Protein AF-A0A2S7QAT4-F1 (afdb_monomer_lite)

pLDDT: mean 74.79, std 15.69, range [38.41, 96.88]

Secondary structure (DSSP, 8-state):
--TTSSPP---HHHHHTS-HHHHHHHHHHHHHHHHHHHHHHHHHHHHHS-HHHHHHHHHHHHHHHHHHHHHHHHHS--GGGSTT--TTSHHHHHTS-SSS-HHHHHH-HHHHHHHHHHHHHHHHHHHHHHHHHHHHHHHHHHHHHHHHHHTHHHHS-THHHHTT-HHHHHHHHHHHHHHHHHHHHHHHH------------SSHHHHHHHTT---

Structure (mmCIF, N/CA/C/O backbone):
data_AF-A0A2S7QAT4-F1
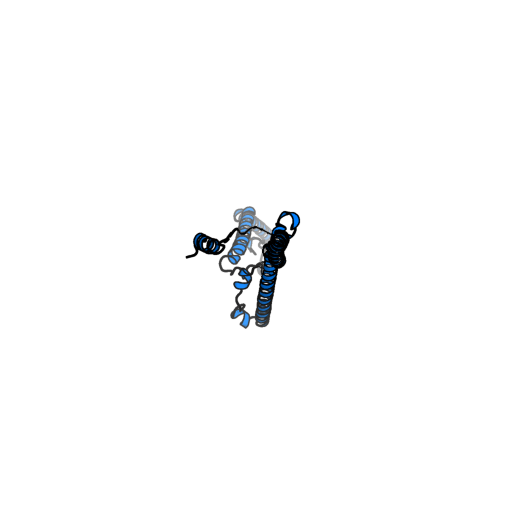#
_entry.id   AF-A0A2S7QAT4-F1
#
loop_
_atom_site.group_PDB
_atom_site.id
_atom_site.type_symbol
_atom_site.label_atom_id
_atom_site.label_alt_id
_atom_site.label_comp_id
_atom_site.label_asym_id
_atom_site.label_entity_id
_atom_site.label_seq_id
_atom_site.pdbx_PDB_ins_code
_atom_site.Cartn_x
_atom_site.Cartn_y
_atom_site.Cartn_z
_atom_site.occupancy
_atom_site.B_iso_or_equiv
_atom_site.auth_seq_id
_atom_site.auth_comp_id
_atom_site.auth_asym_id
_atom_site.auth_atom_id
_atom_site.pdbx_PDB_model_num
ATOM 1 N N . MET A 1 1 ? -22.396 -2.765 30.510 1.00 43.09 1 MET A N 1
ATOM 2 C CA . MET A 1 1 ? -23.288 -3.783 31.104 1.00 43.09 1 MET A CA 1
ATOM 3 C C . MET A 1 1 ? -24.425 -3.030 31.752 1.00 43.09 1 MET A C 1
ATOM 5 O O . MET A 1 1 ? -24.165 -2.316 32.711 1.00 43.09 1 MET A O 1
ATOM 9 N N . ASP A 1 2 ? -25.632 -3.111 31.194 1.00 53.19 2 ASP A N 1
ATOM 10 C CA . ASP A 1 2 ? -26.770 -2.371 31.739 1.00 53.19 2 ASP A CA 1
ATOM 11 C C . ASP A 1 2 ? -27.305 -3.068 32.996 1.00 53.19 2 ASP A C 1
ATOM 13 O O . ASP A 1 2 ? -27.813 -4.193 32.894 1.00 53.19 2 ASP A O 1
ATOM 17 N N . PRO A 1 3 ? -27.255 -2.411 34.170 1.00 54.47 3 PRO A N 1
ATOM 18 C CA . PRO A 1 3 ? -27.736 -2.980 35.430 1.00 54.47 3 PRO A CA 1
ATOM 19 C C . PRO A 1 3 ? -29.256 -3.213 35.431 1.00 54.47 3 PRO A C 1
ATOM 21 O O . PRO A 1 3 ? -29.769 -3.958 36.254 1.00 54.47 3 PRO A O 1
ATOM 24 N N . LEU A 1 4 ? -29.979 -2.620 34.475 1.00 59.59 4 LEU A N 1
ATOM 25 C CA . LEU A 1 4 ? -31.431 -2.746 34.314 1.00 59.59 4 LEU A CA 1
ATOM 26 C C . LEU A 1 4 ? -31.862 -4.009 33.550 1.00 59.59 4 LEU A C 1
ATOM 28 O O . LEU A 1 4 ? -33.055 -4.290 33.459 1.00 59.59 4 LEU A O 1
ATOM 32 N N . SER A 1 5 ? -30.913 -4.745 32.963 1.00 66.50 5 SER A N 1
ATOM 33 C CA . SER A 1 5 ? -31.195 -5.999 32.249 1.00 66.50 5 SER A CA 1
ATOM 34 C C . SER A 1 5 ? -31.191 -7.222 33.170 1.00 66.50 5 SER A C 1
ATOM 36 O O . SER A 1 5 ? -31.793 -8.249 32.844 1.00 66.50 5 SER A O 1
ATOM 38 N N . GLN A 1 6 ? -30.536 -7.115 34.329 1.00 77.00 6 GLN A N 1
ATOM 39 C CA . GLN A 1 6 ? -30.477 -8.182 35.318 1.00 77.00 6 GLN A CA 1
ATOM 40 C C . GLN A 1 6 ? -31.681 -8.119 36.265 1.00 77.00 6 GLN A C 1
ATOM 42 O O . GLN A 1 6 ? -32.100 -7.030 36.661 1.00 77.00 6 GLN A O 1
ATOM 47 N N . PRO A 1 7 ? -32.258 -9.277 36.633 1.00 77.19 7 PRO A N 1
ATOM 48 C CA . PRO A 1 7 ? -33.322 -9.318 37.623 1.00 77.19 7 PRO A CA 1
ATOM 49 C C . PRO A 1 7 ? -32.784 -8.824 38.965 1.00 77.19 7 PRO A C 1
ATOM 51 O O . PRO A 1 7 ? -31.721 -9.254 39.413 1.00 77.19 7 PRO A O 1
ATOM 54 N N . ILE A 1 8 ? -33.539 -7.941 39.612 1.00 82.00 8 ILE A N 1
ATOM 55 C CA . ILE A 1 8 ? -33.184 -7.417 40.926 1.00 82.00 8 ILE A CA 1
ATOM 56 C C . ILE A 1 8 ? -33.295 -8.565 41.927 1.00 82.00 8 ILE A C 1
ATOM 58 O O . ILE A 1 8 ? -34.342 -9.212 42.030 1.00 82.00 8 ILE A O 1
ATOM 62 N N . GLN A 1 9 ? -32.196 -8.810 42.634 1.00 79.62 9 GLN A N 1
ATOM 63 C CA . GLN A 1 9 ? -32.096 -9.759 43.735 1.00 79.62 9 GLN A CA 1
ATOM 64 C C . GLN A 1 9 ? -31.982 -8.966 45.047 1.00 79.62 9 GLN A C 1
ATOM 66 O O . GLN A 1 9 ? -31.346 -7.906 45.060 1.00 79.62 9 GLN A O 1
ATOM 71 N N . PRO A 1 10 ? -32.591 -9.439 46.144 1.00 79.50 10 PRO A N 1
ATOM 72 C CA . PRO A 1 10 ? -32.409 -8.827 47.454 1.00 79.50 10 PRO A CA 1
ATOM 73 C C . PRO A 1 10 ? -30.943 -8.952 47.887 1.00 79.50 10 PRO A C 1
ATOM 75 O O . PRO A 1 10 ? -30.291 -9.959 47.609 1.00 79.50 10 PRO A O 1
ATOM 78 N N . SER A 1 11 ? -30.405 -7.924 48.547 1.00 82.75 11 SER A N 1
ATOM 79 C CA . SER A 1 11 ? -29.016 -7.953 49.008 1.00 82.75 11 SER A CA 1
ATOM 80 C C . SER A 1 11 ? -28.827 -8.995 50.113 1.00 82.75 11 SER A C 1
ATOM 82 O O . SER A 1 11 ? -29.699 -9.201 50.961 1.00 82.75 11 SER A O 1
ATOM 84 N N . HIS A 1 12 ? -27.662 -9.640 50.114 1.00 77.62 12 HIS A N 1
ATOM 85 C CA . HIS A 1 12 ? -27.308 -10.668 51.093 1.00 77.62 12 HIS A CA 1
ATOM 86 C C . HIS A 1 12 ? -27.328 -10.126 52.537 1.00 77.62 12 HIS A C 1
ATOM 88 O O . HIS A 1 12 ? -27.814 -10.790 53.449 1.00 77.62 12 HIS A O 1
ATOM 94 N N . ASP A 1 13 ? -26.896 -8.877 52.733 1.00 80.50 13 ASP A N 1
ATOM 95 C CA . ASP A 1 13 ? -26.895 -8.207 54.042 1.00 80.50 13 ASP A CA 1
ATOM 96 C C . ASP A 1 13 ? -28.313 -7.956 54.575 1.00 80.50 13 ASP A C 1
ATOM 98 O O . ASP A 1 13 ? -28.564 -8.032 55.776 1.00 80.50 13 ASP A O 1
ATOM 102 N N . TRP A 1 14 ? -29.266 -7.695 53.675 1.00 80.62 14 TRP A N 1
ATOM 103 C CA . TRP A 1 14 ? -30.670 -7.532 54.038 1.00 80.62 14 TRP A CA 1
ATOM 104 C C . TRP A 1 14 ? -31.308 -8.872 54.408 1.00 80.62 14 TRP A C 1
ATOM 106 O O . TRP A 1 14 ? -31.996 -8.948 55.424 1.00 80.62 14 TRP A O 1
ATOM 116 N N . GLN A 1 15 ? -31.022 -9.937 53.651 1.00 76.44 15 GLN A N 1
ATOM 117 C CA . GLN A 1 15 ? -31.487 -11.293 53.966 1.00 76.44 15 GLN A CA 1
ATOM 118 C C . GLN A 1 15 ? -30.981 -11.778 55.332 1.00 76.44 15 GLN A C 1
ATOM 120 O O . GLN A 1 15 ? -31.739 -12.397 56.073 1.00 76.44 15 GLN A O 1
ATOM 125 N N . ALA A 1 16 ? -29.737 -11.451 55.694 1.00 77.38 16 ALA A N 1
ATOM 126 C CA . ALA A 1 16 ? -29.140 -11.819 56.978 1.00 77.38 16 ALA A CA 1
ATOM 127 C C . ALA A 1 16 ? -29.746 -11.074 58.187 1.00 77.38 16 ALA A C 1
ATOM 129 O O . ALA A 1 16 ? -29.605 -11.527 59.320 1.00 77.38 16 ALA A O 1
ATOM 130 N N . SER A 1 17 ? -30.425 -9.943 57.966 1.00 77.06 17 SER A N 1
ATOM 131 C CA . SER A 1 17 ? -31.049 -9.142 59.030 1.00 77.06 17 SER A CA 1
ATOM 132 C C . SER A 1 17 ? -32.456 -9.611 59.441 1.00 77.06 17 SER A C 1
ATOM 134 O O . SER A 1 17 ? -33.035 -9.066 60.382 1.00 77.06 17 SER A O 1
ATOM 136 N N . ILE A 1 18 ? -33.021 -10.608 58.749 1.00 71.31 18 ILE A N 1
ATOM 137 C CA . ILE A 1 18 ? -34.390 -11.102 58.958 1.00 71.31 18 ILE A CA 1
ATOM 138 C C . ILE A 1 18 ? -34.364 -12.305 59.916 1.00 71.31 18 ILE A C 1
ATOM 140 O O . ILE A 1 18 ? -33.669 -13.285 59.665 1.00 71.31 18 ILE A O 1
ATOM 144 N N . SER A 1 19 ? -35.142 -12.247 61.004 1.00 66.88 19 SER A N 1
ATOM 145 C CA . SER A 1 19 ? -35.262 -13.342 61.985 1.00 66.88 19 SER A CA 1
ATOM 146 C C . SER A 1 19 ? -35.942 -14.584 61.378 1.00 66.88 19 SER A C 1
ATOM 148 O O . SER A 1 19 ? -36.933 -14.455 60.655 1.00 66.88 19 SER A O 1
ATOM 150 N N . GLU A 1 20 ? -35.442 -15.788 61.685 1.00 65.38 20 GLU A N 1
ATOM 151 C CA . GLU A 1 20 ? -35.856 -17.062 61.060 1.00 65.38 20 GLU A CA 1
ATOM 152 C C . GLU A 1 20 ? -37.351 -17.403 61.236 1.00 65.38 20 GLU A C 1
ATOM 154 O O . GLU A 1 20 ? -37.948 -18.028 60.358 1.00 65.38 20 GLU A O 1
ATOM 159 N N . GLU A 1 21 ? -37.990 -16.945 62.316 1.00 61.09 21 GLU A N 1
ATOM 160 C CA . GLU A 1 21 ? -39.392 -17.261 62.643 1.00 61.09 21 GLU A CA 1
ATOM 161 C C . GLU A 1 21 ? -40.416 -16.483 61.790 1.00 61.09 21 GLU A C 1
ATOM 163 O O . GLU A 1 21 ? -41.482 -17.005 61.464 1.00 61.09 21 GLU A O 1
ATOM 168 N N . GLU A 1 22 ? -40.091 -15.260 61.354 1.00 63.06 22 GLU A N 1
ATOM 169 C CA . GLU A 1 22 ? -40.944 -14.452 60.459 1.00 63.06 22 GLU A CA 1
ATOM 170 C C . GLU A 1 22 ? -40.678 -14.734 58.969 1.00 63.06 22 GLU A C 1
ATOM 172 O O . GLU A 1 22 ? -41.353 -14.191 58.085 1.00 63.06 22 GLU A O 1
ATOM 177 N N . ASN A 1 23 ? -39.676 -15.567 58.683 1.00 65.12 23 ASN A N 1
ATOM 178 C CA . ASN A 1 23 ? -39.037 -15.643 57.378 1.00 65.12 23 ASN A CA 1
ATOM 179 C C . ASN A 1 23 ? -39.937 -16.330 56.341 1.00 65.12 23 ASN A C 1
ATOM 181 O O . ASN A 1 23 ? -40.142 -15.805 55.258 1.00 65.12 23 ASN A O 1
ATOM 185 N N . THR A 1 24 ? -40.596 -17.440 56.677 1.00 66.75 24 THR A N 1
ATOM 186 C CA . THR A 1 24 ? -41.312 -18.264 55.677 1.00 66.75 24 THR A CA 1
ATOM 187 C C . THR A 1 24 ? -42.524 -17.575 55.026 1.00 66.75 24 THR A C 1
ATOM 189 O O . THR A 1 24 ? -42.717 -17.668 53.811 1.00 66.75 24 THR A O 1
ATOM 192 N N . LEU A 1 25 ? -43.333 -16.845 55.803 1.00 63.06 25 LEU A N 1
ATOM 193 C CA . LEU A 1 25 ? -44.502 -16.106 55.302 1.00 63.06 25 LEU A CA 1
ATOM 194 C C . LEU A 1 25 ? -44.105 -14.798 54.601 1.00 63.06 25 LEU A C 1
ATOM 196 O O . LEU A 1 25 ? -44.713 -14.440 53.590 1.00 63.06 25 LEU A O 1
ATOM 200 N N . ARG A 1 26 ? -43.068 -14.100 55.091 1.00 74.94 26 ARG A N 1
ATOM 201 C CA . ARG A 1 26 ? -42.557 -12.880 54.444 1.00 74.94 26 ARG A CA 1
ATOM 202 C C . ARG A 1 26 ? -41.807 -13.180 53.158 1.00 74.94 26 ARG A C 1
ATOM 204 O O . ARG A 1 26 ? -41.992 -12.452 52.191 1.00 74.94 26 ARG A O 1
ATOM 211 N N . GLN A 1 27 ? -41.012 -14.241 53.113 1.00 79.38 27 GLN A N 1
ATOM 212 C CA . GLN A 1 27 ? -40.174 -14.584 51.965 1.00 79.38 27 GLN A CA 1
ATOM 213 C C . GLN A 1 27 ? -41.025 -14.875 50.727 1.00 79.38 27 GLN A C 1
ATOM 215 O O . GLN A 1 27 ? -40.746 -14.332 49.667 1.00 79.38 27 GLN A O 1
ATOM 220 N N . ARG A 1 28 ? -42.174 -15.549 50.880 1.00 81.62 28 ARG A N 1
ATOM 221 C CA . ARG A 1 28 ? -43.140 -15.713 49.779 1.00 81.62 28 ARG A CA 1
ATOM 222 C C . ARG A 1 28 ? -43.713 -14.382 49.271 1.00 81.62 28 ARG A C 1
ATOM 224 O O . ARG A 1 28 ? -43.866 -14.209 48.065 1.00 81.62 28 ARG A O 1
ATOM 231 N N . ALA A 1 29 ? -44.033 -13.445 50.165 1.00 85.25 29 ALA A N 1
ATOM 232 C CA . ALA A 1 29 ? -44.530 -12.121 49.780 1.00 85.25 29 ALA A CA 1
ATOM 233 C C . ALA A 1 29 ? -43.435 -11.264 49.117 1.00 85.25 29 ALA A C 1
ATOM 235 O O . ALA A 1 29 ? -43.712 -10.534 48.167 1.00 85.25 29 ALA A O 1
ATOM 236 N N . ILE A 1 30 ? -42.192 -11.387 49.590 1.00 85.31 30 ILE A N 1
ATOM 237 C CA . ILE A 1 30 ? -41.001 -10.755 49.014 1.00 85.31 30 ILE A CA 1
ATOM 238 C C . ILE A 1 30 ? -40.744 -11.310 47.613 1.00 85.31 30 ILE A C 1
ATOM 240 O O . ILE A 1 30 ? -40.583 -10.530 46.680 1.00 85.31 30 ILE A O 1
ATOM 244 N N . ASP A 1 31 ? -40.784 -12.629 47.437 1.00 85.44 31 ASP A N 1
ATOM 245 C CA . ASP A 1 31 ? -40.597 -13.285 46.143 1.00 85.44 31 ASP A CA 1
ATOM 246 C C . ASP A 1 31 ? -41.693 -12.887 45.150 1.00 85.44 31 ASP A C 1
ATOM 248 O O . ASP A 1 31 ? -41.407 -12.595 43.989 1.00 85.44 31 ASP A O 1
ATOM 252 N N . GLU A 1 32 ? -42.950 -12.798 45.596 1.00 89.38 32 GLU A N 1
ATOM 253 C CA . GLU A 1 32 ? -44.056 -12.343 44.751 1.00 89.38 32 GLU A CA 1
ATOM 254 C C . GLU A 1 32 ? -43.920 -10.857 44.373 1.00 89.38 32 GLU A C 1
ATOM 256 O O . GLU A 1 32 ? -44.158 -10.483 43.219 1.00 89.38 32 GLU A O 1
ATOM 261 N N . ALA A 1 33 ? -43.502 -10.002 45.311 1.00 90.31 33 ALA A N 1
ATOM 262 C CA . ALA A 1 33 ? -43.245 -8.587 45.053 1.00 90.31 33 ALA A CA 1
ATOM 263 C C . ALA A 1 33 ? -42.060 -8.389 44.094 1.00 90.31 33 ALA A C 1
ATOM 265 O O . ALA A 1 33 ? -42.165 -7.616 43.140 1.00 90.31 33 ALA A O 1
ATOM 266 N N . LEU A 1 34 ? -40.966 -9.130 44.290 1.00 88.50 34 LEU A N 1
ATOM 267 C CA . LEU A 1 34 ? -39.798 -9.138 43.408 1.00 88.50 34 LEU A CA 1
ATOM 268 C C . LEU A 1 34 ? -40.144 -9.678 42.025 1.00 88.50 34 LEU A C 1
ATOM 270 O O . LEU A 1 34 ? -39.670 -9.145 41.023 1.00 88.50 34 LEU A O 1
ATOM 274 N N . PHE A 1 35 ? -40.986 -10.707 41.943 1.00 89.81 35 PHE A N 1
ATOM 275 C CA . PHE A 1 35 ? -41.467 -11.226 40.672 1.00 89.81 35 PHE A CA 1
ATOM 276 C C . PHE A 1 35 ? -42.270 -10.159 39.922 1.00 89.81 35 PHE A C 1
ATOM 278 O O . PHE A 1 35 ? -41.943 -9.848 38.775 1.00 89.81 35 PHE A O 1
ATOM 285 N N . LYS A 1 36 ? -43.256 -9.528 40.576 1.00 92.50 36 LYS A N 1
ATOM 286 C CA . LYS A 1 36 ? -44.054 -8.443 39.979 1.00 92.50 36 LYS A CA 1
ATOM 287 C C . LYS A 1 36 ? -43.169 -7.278 39.533 1.00 92.50 36 LYS A C 1
ATOM 289 O O . LYS A 1 36 ? -43.270 -6.863 38.380 1.00 92.50 36 LYS A O 1
ATOM 294 N N . LEU A 1 37 ? -42.248 -6.821 40.381 1.00 90.94 37 LEU A N 1
ATOM 295 C CA . LEU A 1 37 ? -41.305 -5.748 40.055 1.00 90.94 37 LEU A CA 1
ATOM 296 C C . LEU A 1 37 ? -40.412 -6.105 38.858 1.00 90.94 37 LEU A C 1
ATOM 298 O O . LEU A 1 37 ? -40.259 -5.314 37.933 1.00 90.94 37 LEU A O 1
ATOM 302 N N . ASN A 1 38 ? -39.851 -7.312 38.828 1.00 90.31 38 ASN A N 1
ATOM 303 C CA . ASN A 1 38 ? -39.022 -7.750 37.709 1.00 90.31 38 ASN A CA 1
ATOM 304 C C . ASN A 1 38 ? -39.840 -7.889 36.413 1.00 90.31 38 ASN A C 1
ATOM 306 O O . ASN A 1 38 ? -39.320 -7.616 35.331 1.00 90.31 38 ASN A O 1
ATOM 310 N N . THR A 1 39 ? -41.117 -8.282 36.481 1.00 90.75 39 THR A N 1
ATOM 311 C CA . THR A 1 39 ? -41.983 -8.324 35.290 1.00 90.75 39 THR A CA 1
ATOM 312 C C . THR A 1 39 ? -42.316 -6.934 34.754 1.00 90.75 39 THR A C 1
ATOM 314 O O . THR A 1 39 ? -42.221 -6.730 33.543 1.00 90.75 39 THR A O 1
ATOM 317 N N . THR A 1 40 ? -42.633 -5.964 35.616 1.00 91.44 40 THR A N 1
ATOM 318 C CA . THR A 1 40 ? -42.894 -4.580 35.191 1.00 91.44 40 THR A CA 1
ATOM 319 C C . THR A 1 40 ? -41.628 -3.919 34.655 1.00 91.44 40 THR A C 1
ATOM 321 O O . THR A 1 40 ? -41.680 -3.259 33.620 1.00 91.44 40 THR A O 1
ATOM 324 N N . LEU A 1 41 ? -40.471 -4.177 35.272 1.00 89.19 41 LEU A N 1
ATOM 325 C CA . LEU A 1 41 ? -39.171 -3.718 34.783 1.00 89.19 41 LEU A CA 1
ATOM 326 C C . LEU A 1 41 ? -38.871 -4.270 33.382 1.00 89.19 41 LEU A C 1
ATOM 328 O O . LEU A 1 41 ? -38.494 -3.514 32.489 1.00 89.19 41 LEU A O 1
ATOM 332 N N . LYS A 1 42 ? -39.095 -5.572 33.154 1.00 87.31 42 LYS A N 1
ATOM 333 C CA . LYS A 1 42 ? -38.930 -6.198 31.830 1.00 87.31 42 LYS A CA 1
ATOM 334 C C . LYS A 1 42 ? -39.877 -5.602 30.789 1.00 87.31 42 LYS A C 1
ATOM 336 O O . LYS A 1 42 ? -39.466 -5.384 29.651 1.00 87.31 42 LYS A O 1
ATOM 341 N N . GLN A 1 43 ? -41.129 -5.332 31.160 1.00 88.56 43 GLN A N 1
ATOM 342 C CA . GLN A 1 43 ? -42.097 -4.681 30.274 1.00 88.56 43 GLN A CA 1
ATOM 343 C C . GLN A 1 43 ? -41.658 -3.259 29.917 1.00 88.56 43 GLN A C 1
ATOM 345 O O . GLN A 1 43 ? -41.639 -2.915 28.738 1.00 88.56 43 GLN A O 1
ATOM 350 N N . HIS A 1 44 ? -41.240 -2.465 30.906 1.00 89.38 44 HIS A N 1
ATOM 351 C CA . HIS A 1 44 ? -40.737 -1.113 30.681 1.00 89.38 44 HIS A CA 1
ATOM 352 C C . HIS A 1 44 ? -39.477 -1.123 29.808 1.00 89.38 44 HIS A C 1
ATOM 354 O O . HIS A 1 44 ? -39.407 -0.385 28.834 1.00 89.38 44 HIS A O 1
ATOM 360 N N . ASN A 1 45 ? -38.518 -2.014 30.077 1.00 86.25 45 ASN A N 1
ATOM 361 C CA . ASN A 1 45 ? -37.305 -2.146 29.270 1.00 86.25 45 ASN A CA 1
ATOM 362 C C . ASN A 1 45 ? -37.631 -2.484 27.805 1.00 86.25 45 ASN A C 1
ATOM 364 O O . ASN A 1 45 ? -37.104 -1.842 26.902 1.00 86.25 45 ASN A O 1
ATOM 368 N N . LYS A 1 46 ? -38.575 -3.403 27.565 1.00 84.88 46 LYS A N 1
ATOM 369 C CA . LYS A 1 46 ? -39.030 -3.755 26.211 1.00 84.88 46 LYS A CA 1
ATOM 370 C C . LYS A 1 46 ? -39.735 -2.596 25.491 1.00 84.88 46 LYS A C 1
ATOM 372 O O . LYS A 1 46 ? -39.665 -2.528 24.266 1.00 84.88 46 LYS A O 1
ATOM 377 N N . LEU A 1 47 ? -40.425 -1.721 26.227 1.00 87.94 47 LEU A N 1
ATOM 378 C CA . LEU A 1 47 ? -41.104 -0.541 25.681 1.00 87.94 47 LEU A CA 1
ATOM 379 C C . LEU A 1 47 ? -40.133 0.614 25.403 1.00 87.94 47 LEU A C 1
ATOM 381 O O . LEU A 1 47 ? -40.215 1.225 24.343 1.00 87.94 47 LEU A O 1
ATOM 385 N N . SER A 1 48 ? -39.214 0.905 26.326 1.00 87.69 48 SER A N 1
ATOM 386 C CA . SER A 1 48 ? -38.221 1.977 26.175 1.00 87.69 48 SER A CA 1
ATOM 387 C C . SER A 1 48 ? -37.122 1.621 25.176 1.00 87.69 48 SER A C 1
ATOM 389 O O . SER A 1 48 ? -36.680 2.480 24.419 1.00 87.69 48 SER A O 1
ATOM 391 N N . TYR A 1 49 ? -36.700 0.355 25.150 1.00 85.44 49 TYR A N 1
ATOM 392 C CA . TYR A 1 49 ? -35.641 -0.150 24.281 1.00 85.44 49 TYR A CA 1
ATOM 393 C C . TYR A 1 49 ? -36.128 -1.381 23.513 1.00 85.44 49 TYR A C 1
ATOM 395 O O . TYR A 1 49 ? -35.773 -2.518 23.839 1.00 85.44 49 TYR A O 1
ATOM 403 N N . PRO A 1 50 ? -36.957 -1.189 22.474 1.00 88.75 50 PRO A N 1
ATOM 404 C CA . PRO A 1 50 ? -37.373 -2.299 21.642 1.00 88.75 50 PRO A CA 1
ATOM 405 C C . PRO A 1 50 ? -36.148 -2.941 20.964 1.00 88.75 50 PRO A C 1
ATOM 407 O O . PRO A 1 50 ? -35.235 -2.235 20.527 1.00 88.75 50 PRO A O 1
ATOM 410 N N . PRO A 1 51 ? -36.128 -4.276 20.801 1.00 83.31 51 PRO A N 1
ATOM 411 C CA . PRO A 1 51 ? -34.971 -4.993 20.255 1.00 83.31 51 PRO A CA 1
ATOM 412 C C . PRO A 1 51 ? -34.622 -4.556 18.823 1.00 83.31 51 PRO A C 1
ATOM 414 O O . PRO A 1 51 ? -33.463 -4.593 18.420 1.00 83.31 51 PRO A O 1
ATOM 417 N N . GLN A 1 52 ? -35.611 -4.079 18.060 1.00 88.69 52 GLN A N 1
ATOM 418 C CA . GLN A 1 52 ? -35.387 -3.495 16.735 1.00 88.69 52 GLN A CA 1
ATOM 419 C C . GLN A 1 52 ? -34.608 -2.172 16.799 1.00 88.69 52 GLN A C 1
ATOM 421 O O . GLN A 1 52 ? -33.745 -1.945 15.959 1.00 88.69 52 GLN A O 1
ATOM 426 N N . ALA A 1 53 ? -34.860 -1.325 17.805 1.00 90.25 53 ALA A N 1
ATOM 427 C CA . ALA A 1 53 ? -34.121 -0.077 1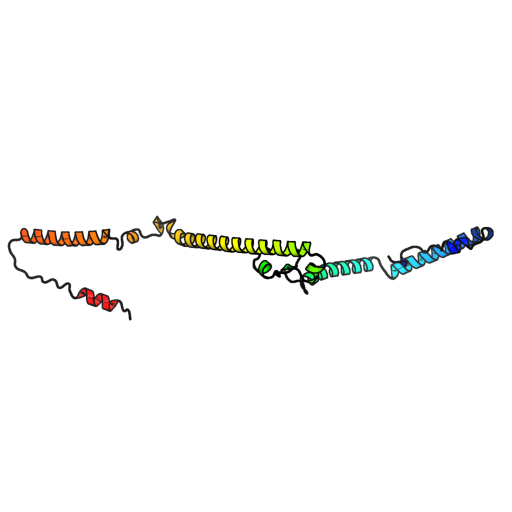7.989 1.00 90.25 53 ALA A CA 1
ATOM 428 C C . ALA A 1 53 ? -32.677 -0.345 18.426 1.00 90.25 53 ALA A C 1
ATOM 430 O O . ALA A 1 53 ? -31.761 0.274 17.895 1.00 90.25 53 ALA A O 1
ATOM 431 N N . GLN A 1 54 ? -32.461 -1.318 19.317 1.00 88.06 54 GLN A N 1
ATOM 432 C CA . GLN A 1 54 ? -31.112 -1.753 19.698 1.00 88.06 54 GLN A CA 1
ATOM 433 C C . GLN A 1 54 ? -30.325 -2.266 18.488 1.00 88.06 54 GLN A C 1
ATOM 435 O O . GLN A 1 54 ? -29.180 -1.872 18.290 1.00 88.06 54 GLN A O 1
ATOM 440 N N . ARG A 1 55 ? -30.958 -3.084 17.635 1.00 90.38 55 ARG A N 1
ATOM 441 C CA . ARG A 1 55 ? -30.342 -3.562 16.393 1.00 90.38 55 ARG A CA 1
ATOM 442 C C . ARG A 1 55 ? -30.037 -2.420 15.425 1.00 90.38 55 ARG A C 1
ATOM 444 O O . ARG A 1 55 ? -28.952 -2.387 14.867 1.00 90.38 55 ARG A O 1
ATOM 451 N N . HIS A 1 56 ? -30.951 -1.468 15.261 1.00 94.38 56 HIS A N 1
ATOM 452 C CA . HIS A 1 56 ? -30.735 -0.321 14.382 1.00 94.38 56 HIS A CA 1
ATOM 453 C C . HIS A 1 56 ? -29.609 0.597 14.880 1.00 94.38 56 HIS A C 1
ATOM 455 O O . HIS A 1 56 ? -28.821 1.082 14.077 1.00 94.38 56 HIS A O 1
ATOM 461 N N . VAL A 1 57 ? -29.496 0.814 16.195 1.00 94.00 57 VAL A N 1
ATOM 462 C CA . VAL A 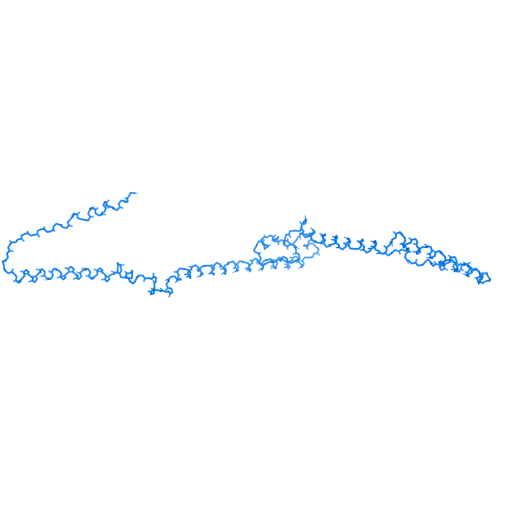1 57 ? -28.375 1.562 16.786 1.00 94.00 57 VAL A CA 1
ATOM 463 C C . VAL A 1 57 ? -27.066 0.795 16.620 1.00 94.00 57 VAL A C 1
ATOM 465 O O . VAL A 1 57 ? -26.072 1.405 16.246 1.00 94.00 57 VAL A O 1
ATOM 468 N N . ALA A 1 58 ? -27.057 -0.525 16.820 1.00 93.56 58 ALA A N 1
ATOM 469 C CA . ALA A 1 58 ? -25.877 -1.346 16.550 1.00 93.56 58 ALA A CA 1
ATOM 470 C C . ALA A 1 58 ? -25.454 -1.253 15.076 1.00 93.56 58 ALA A C 1
ATOM 472 O O . ALA A 1 58 ? -24.298 -0.970 14.796 1.00 93.56 58 ALA A O 1
ATOM 473 N N . GLU A 1 59 ? -26.398 -1.360 14.136 1.00 95.00 59 GLU A N 1
ATOM 474 C CA . GLU A 1 59 ? -26.127 -1.183 12.705 1.00 95.00 59 GLU A CA 1
ATOM 475 C C . GLU A 1 59 ? -25.627 0.234 12.377 1.00 95.00 59 GLU A C 1
ATOM 477 O O . GLU A 1 59 ? -24.764 0.395 11.518 1.00 95.00 59 GLU A O 1
ATOM 482 N N . GLN A 1 60 ? -26.134 1.273 13.048 1.00 95.44 60 GLN A N 1
ATOM 483 C CA . GLN A 1 60 ? -25.612 2.635 12.899 1.00 95.44 60 GLN A CA 1
ATOM 484 C C . GLN A 1 60 ? -24.191 2.767 13.441 1.00 95.44 60 GLN A C 1
ATOM 486 O O . GLN A 1 60 ? -23.368 3.400 12.789 1.00 95.44 60 GLN A O 1
ATOM 491 N N . ILE A 1 61 ? -23.895 2.174 14.598 1.00 92.38 61 ILE A N 1
ATOM 492 C CA . ILE A 1 61 ? -22.548 2.163 15.175 1.00 92.38 61 ILE A CA 1
ATOM 493 C C . ILE A 1 61 ? -21.597 1.402 14.256 1.00 92.38 61 ILE A C 1
ATOM 495 O O . ILE A 1 61 ? -20.522 1.913 13.980 1.00 92.38 61 ILE A O 1
ATOM 499 N N . ASP A 1 62 ? -22.000 0.250 13.719 1.00 92.12 62 ASP A N 1
ATOM 500 C CA . ASP A 1 62 ? -21.194 -0.509 12.762 1.00 92.12 62 ASP A CA 1
ATOM 501 C C . ASP A 1 62 ? -20.927 0.324 11.507 1.00 92.12 62 ASP A C 1
ATOM 503 O O . ASP A 1 62 ? -19.782 0.464 11.089 1.00 92.12 62 ASP A O 1
ATOM 507 N N . ARG A 1 63 ? -21.958 0.954 10.928 1.00 91.25 63 ARG A N 1
ATOM 508 C CA . ARG A 1 63 ? -21.791 1.853 9.773 1.00 91.25 63 ARG A CA 1
ATOM 509 C C . ARG A 1 63 ? -20.870 3.023 10.088 1.00 91.25 63 ARG A C 1
ATOM 511 O O . ARG A 1 63 ? -20.044 3.366 9.253 1.00 91.25 63 ARG A O 1
ATOM 518 N N . LEU A 1 64 ? -21.005 3.632 11.264 1.00 89.06 64 LEU A N 1
ATOM 519 C CA . LEU A 1 64 ? -20.130 4.712 11.708 1.00 89.06 64 LEU A CA 1
ATOM 520 C C . LEU A 1 64 ? -18.709 4.215 11.950 1.00 89.06 64 LEU A C 1
ATOM 522 O O . LEU A 1 64 ? -17.785 4.939 11.626 1.00 89.06 64 LEU A O 1
ATOM 526 N N . TYR A 1 65 ? -18.515 3.006 12.468 1.00 84.25 65 TYR A N 1
ATOM 527 C CA . TYR A 1 65 ? -17.200 2.409 12.674 1.00 84.25 65 TYR A CA 1
ATOM 528 C C . TYR A 1 65 ? -16.508 2.122 11.342 1.00 84.25 65 TYR A C 1
ATOM 530 O O . TYR A 1 65 ? -15.345 2.471 11.175 1.00 84.25 65 TYR A O 1
ATOM 538 N N . TRP A 1 66 ? -17.231 1.569 10.366 1.00 83.06 66 TRP A N 1
ATOM 539 C CA . TRP A 1 66 ? -16.717 1.383 9.010 1.00 83.06 66 TRP A CA 1
ATOM 540 C C . TRP A 1 66 ? -16.421 2.725 8.334 1.00 83.06 66 TRP A C 1
ATOM 542 O O . TRP A 1 66 ? -15.315 2.929 7.848 1.00 83.06 66 TRP A O 1
ATOM 552 N N . ALA A 1 67 ? -17.354 3.678 8.389 1.00 79.69 67 ALA A N 1
ATOM 553 C CA . ALA A 1 67 ? -17.179 5.000 7.793 1.00 79.69 67 ALA A CA 1
ATOM 554 C C . ALA A 1 67 ? -16.093 5.837 8.489 1.00 79.69 67 ALA A C 1
ATOM 556 O O . ALA A 1 67 ? -15.430 6.632 7.834 1.00 79.69 67 ALA A O 1
ATOM 557 N N . ALA A 1 68 ? -15.911 5.688 9.804 1.00 71.69 68 ALA A N 1
ATOM 558 C CA . ALA A 1 68 ? -14.842 6.323 10.570 1.00 71.69 68 ALA A CA 1
ATOM 559 C C . ALA A 1 68 ? -13.507 5.620 10.343 1.00 71.69 68 ALA A C 1
ATOM 561 O O . ALA A 1 68 ? -12.502 6.301 10.263 1.00 71.69 68 ALA A O 1
ATOM 562 N N . GLY A 1 69 ? -13.485 4.299 10.165 1.00 61.69 69 GLY A N 1
ATOM 563 C CA . GLY A 1 69 ? -12.299 3.575 9.718 1.00 61.69 69 GLY A CA 1
ATOM 564 C C . GLY A 1 69 ? -11.847 4.024 8.328 1.00 61.69 69 GLY A C 1
ATOM 565 O O . GLY A 1 69 ? -10.663 4.242 8.120 1.00 61.69 69 GLY A O 1
ATOM 566 N N . GLU A 1 70 ? -12.781 4.248 7.402 1.00 60.94 70 GLU A N 1
ATOM 567 C CA . GLU A 1 70 ? -12.496 4.838 6.086 1.00 60.94 70 GLU A CA 1
ATOM 568 C C . GLU A 1 70 ? -12.133 6.333 6.170 1.00 60.94 70 GLU A C 1
ATOM 570 O O . GLU A 1 70 ? -11.329 6.822 5.379 1.00 60.94 70 GLU A O 1
ATOM 575 N N . ARG A 1 71 ? -12.696 7.086 7.128 1.00 52.38 71 ARG A N 1
ATOM 576 C CA . ARG A 1 71 ? -12.375 8.510 7.329 1.00 52.38 71 ARG A CA 1
ATOM 577 C C . ARG A 1 71 ? -11.073 8.749 8.081 1.00 52.38 71 ARG A C 1
ATOM 579 O O . ARG A 1 71 ? -10.385 9.675 7.701 1.00 52.38 71 ARG A O 1
ATOM 586 N N . ASP A 1 72 ? -10.694 7.978 9.093 1.00 49.62 72 ASP A N 1
ATOM 587 C CA . ASP A 1 72 ? -9.393 8.140 9.772 1.00 49.62 72 ASP A CA 1
ATOM 588 C C . ASP A 1 72 ? -8.231 7.805 8.828 1.00 49.62 72 ASP A C 1
ATOM 590 O O . ASP A 1 72 ? -7.154 8.381 8.941 1.00 49.62 72 ASP A O 1
ATOM 594 N N . VAL A 1 73 ? -8.481 6.944 7.836 1.00 48.56 73 VAL A N 1
ATOM 595 C CA . VAL A 1 73 ? -7.578 6.714 6.701 1.00 48.56 73 VAL A CA 1
ATOM 596 C C . VAL A 1 73 ? -7.414 7.984 5.845 1.00 48.56 73 VAL A C 1
ATOM 598 O O . VAL A 1 73 ? -6.331 8.219 5.334 1.00 48.56 73 VAL A O 1
ATOM 601 N N . ASN A 1 74 ? -8.423 8.860 5.762 1.00 46.53 74 ASN A N 1
ATOM 602 C CA . ASN A 1 74 ? -8.467 9.967 4.793 1.00 46.53 74 ASN A CA 1
ATOM 603 C C . ASN A 1 74 ? -8.487 11.391 5.402 1.00 46.53 74 ASN A C 1
ATOM 605 O O . ASN A 1 74 ? -8.351 12.379 4.687 1.00 46.53 74 ASN A O 1
ATOM 609 N N . VAL A 1 75 ? -8.718 11.547 6.709 1.00 47.22 75 VAL A N 1
ATOM 610 C CA . VAL A 1 75 ? -8.930 12.867 7.335 1.00 47.22 75 VAL A CA 1
ATOM 611 C C . VAL A 1 75 ? -7.625 13.470 7.847 1.00 47.22 75 VAL A C 1
ATOM 613 O O . VAL A 1 75 ? -7.539 14.688 7.866 1.00 47.22 75 VAL A O 1
ATOM 616 N N . ASN A 1 76 ? -6.615 12.659 8.183 1.00 48.88 76 ASN A N 1
ATOM 617 C CA . ASN A 1 76 ? -5.268 13.115 8.572 1.00 48.88 76 ASN A CA 1
ATOM 618 C C . ASN A 1 76 ? -4.152 12.071 8.306 1.00 48.88 76 ASN A C 1
ATOM 620 O O . ASN A 1 76 ? -2.999 12.312 8.661 1.00 48.88 76 ASN A O 1
ATOM 624 N N . GLY A 1 77 ? -4.477 10.901 7.744 1.00 50.06 77 GLY A N 1
ATOM 625 C CA . GLY A 1 77 ? -3.509 9.850 7.443 1.00 50.06 77 GLY A CA 1
ATOM 626 C C . GLY A 1 77 ? -2.778 10.170 6.151 1.00 50.06 77 GLY A C 1
ATOM 627 O O . GLY A 1 77 ? -3.378 10.204 5.083 1.00 50.06 77 GLY A O 1
ATOM 628 N N . GLU A 1 78 ? -1.478 10.432 6.233 1.00 55.03 78 GLU A N 1
ATOM 629 C CA . GLU A 1 78 ? -0.642 10.516 5.040 1.00 55.03 78 GLU A CA 1
ATOM 630 C C . GLU A 1 78 ? -0.789 9.182 4.278 1.00 55.03 78 GLU A C 1
ATOM 632 O O . GLU A 1 78 ? -0.740 8.125 4.898 1.00 55.03 78 GLU A O 1
ATOM 637 N N . GLU A 1 79 ? -1.019 9.201 2.963 1.00 56.00 79 GLU A N 1
ATOM 638 C CA . GLU A 1 79 ? -1.398 8.035 2.128 1.00 56.00 79 GLU A CA 1
ATOM 639 C C . GLU A 1 79 ? -0.453 6.813 2.271 1.00 56.00 79 GLU A C 1
ATOM 641 O O . GLU A 1 79 ? -0.821 5.669 2.009 1.00 56.00 79 GLU A O 1
ATOM 646 N N . TRP A 1 80 ? 0.778 7.024 2.753 1.00 53.91 80 TRP A N 1
ATOM 647 C CA . TRP A 1 80 ? 1.725 5.954 3.093 1.00 53.91 80 TRP A CA 1
ATOM 648 C C . TRP A 1 80 ? 1.399 5.190 4.390 1.00 53.91 80 TRP A C 1
ATOM 650 O O . TRP A 1 80 ? 1.940 4.099 4.603 1.00 53.91 80 TRP A O 1
ATOM 660 N N . SER A 1 81 ? 0.566 5.767 5.258 1.00 61.19 81 SER A N 1
ATOM 661 C CA . SER A 1 81 ? 0.139 5.246 6.563 1.00 61.19 81 SER A CA 1
ATOM 662 C C . SER A 1 81 ? -1.123 4.382 6.474 1.00 61.19 81 SER A C 1
ATOM 664 O O . SER A 1 81 ? -1.469 3.682 7.433 1.00 61.19 81 SER A O 1
ATOM 666 N N . GLU A 1 82 ? -1.787 4.373 5.313 1.00 63.88 82 GLU A N 1
ATOM 667 C CA . GLU A 1 82 ? -2.948 3.528 5.069 1.00 63.88 82 GLU A CA 1
ATOM 668 C C . GLU A 1 82 ? -2.551 2.045 5.138 1.00 63.88 82 GLU A C 1
ATOM 670 O O . GLU A 1 82 ? -1.608 1.579 4.486 1.00 63.88 82 GLU A O 1
ATOM 675 N N . LYS A 1 83 ? -3.284 1.256 5.935 1.00 59.94 83 LYS A N 1
ATOM 676 C CA . LYS A 1 83 ? -3.072 -0.196 6.010 1.00 59.94 83 LYS A CA 1
ATOM 677 C C . LYS A 1 83 ? -3.413 -0.827 4.660 1.00 59.94 83 LYS A C 1
ATOM 679 O O . LYS A 1 83 ? -4.578 -1.075 4.371 1.00 59.94 83 LYS A O 1
ATOM 684 N N . GLY A 1 84 ? -2.384 -1.133 3.874 1.00 63.28 84 GLY A N 1
ATOM 685 C CA . GLY A 1 84 ? -2.526 -1.678 2.522 1.00 63.28 84 GLY A CA 1
ATOM 686 C C . GLY A 1 84 ? -1.891 -0.823 1.426 1.00 63.28 84 GLY A C 1
ATOM 687 O O . GLY A 1 84 ? -1.985 -1.210 0.264 1.00 63.28 84 GLY A O 1
ATOM 688 N N . ALA A 1 85 ? -1.226 0.286 1.774 1.00 69.19 85 ALA A N 1
ATOM 689 C CA . ALA A 1 85 ? -0.473 1.092 0.821 1.00 69.19 85 ALA A CA 1
ATOM 690 C C . ALA A 1 85 ? 0.512 0.225 0.016 1.00 69.19 85 ALA A C 1
ATOM 692 O O . ALA A 1 85 ? 1.365 -0.481 0.567 1.00 69.19 85 ALA A O 1
ATOM 693 N N . ASP A 1 86 ? 0.391 0.265 -1.312 1.00 75.00 86 ASP A N 1
ATOM 694 C CA . ASP A 1 86 ? 1.291 -0.474 -2.188 1.00 75.00 86 ASP A CA 1
ATOM 695 C C . ASP A 1 86 ? 2.623 0.280 -2.310 1.00 75.00 86 ASP A C 1
ATOM 697 O O . ASP A 1 86 ? 2.767 1.226 -3.091 1.00 75.00 86 ASP A O 1
ATOM 701 N N . TYR A 1 87 ? 3.633 -0.166 -1.558 1.00 76.12 87 TYR A N 1
ATOM 702 C CA . TYR A 1 87 ? 5.009 0.345 -1.640 1.00 76.12 87 TYR A CA 1
ATOM 703 C C . TYR A 1 87 ? 5.736 -0.069 -2.929 1.00 76.12 87 TYR A C 1
ATOM 705 O O . TYR A 1 87 ? 6.952 0.066 -3.043 1.00 76.12 87 TYR A O 1
ATOM 713 N N . ARG A 1 88 ? 5.022 -0.585 -3.933 1.00 75.69 88 ARG A N 1
ATOM 714 C CA . ARG A 1 88 ? 5.530 -0.698 -5.301 1.00 75.69 88 ARG A CA 1
ATOM 715 C C . ARG A 1 88 ? 5.335 0.606 -6.065 1.00 75.69 88 ARG A C 1
ATOM 717 O O . ARG A 1 88 ? 6.012 0.790 -7.070 1.00 75.69 88 ARG A O 1
ATOM 724 N N . LEU A 1 89 ? 4.474 1.526 -5.662 1.00 77.12 89 LEU A N 1
ATOM 725 C CA . LEU A 1 89 ? 4.364 2.807 -6.360 1.00 77.12 89 LEU A CA 1
ATOM 726 C C . LEU A 1 89 ? 5.469 3.753 -5.882 1.00 77.12 89 LEU A C 1
ATOM 728 O O . LEU A 1 89 ? 5.691 3.894 -4.685 1.00 77.12 89 LEU A O 1
ATOM 732 N N . ALA A 1 90 ? 6.202 4.366 -6.819 1.00 79.81 90 ALA A N 1
ATOM 733 C CA . ALA A 1 90 ? 7.295 5.281 -6.470 1.00 79.81 90 ALA A CA 1
ATOM 734 C C . ALA A 1 90 ? 6.779 6.513 -5.711 1.00 79.81 90 ALA A C 1
ATOM 736 O O . ALA A 1 90 ? 7.430 6.948 -4.772 1.00 79.81 90 ALA A O 1
ATOM 737 N N . GLU A 1 91 ? 5.579 6.983 -6.053 1.00 80.00 91 GLU A N 1
ATOM 738 C CA . GLU A 1 91 ? 4.891 8.101 -5.396 1.00 80.00 91 GLU A CA 1
ATOM 739 C C . GLU A 1 91 ? 4.664 7.844 -3.903 1.00 80.00 91 GLU A C 1
ATOM 741 O O . GLU A 1 91 ? 4.879 8.727 -3.079 1.00 80.00 91 GLU A O 1
ATOM 746 N N . ASN A 1 92 ? 4.295 6.613 -3.540 1.00 78.81 92 ASN A N 1
ATOM 747 C CA . ASN A 1 92 ? 4.098 6.237 -2.144 1.00 78.81 92 ASN A CA 1
ATOM 748 C C . ASN A 1 92 ? 5.432 6.171 -1.403 1.00 78.81 92 ASN A C 1
ATOM 750 O O . ASN A 1 92 ? 5.512 6.643 -0.280 1.00 78.81 92 ASN A O 1
ATOM 754 N N . ILE A 1 93 ? 6.487 5.644 -2.039 1.00 81.25 93 ILE A N 1
ATOM 755 C CA . ILE A 1 93 ? 7.840 5.598 -1.457 1.00 81.25 93 ILE A CA 1
ATOM 756 C C . ILE A 1 93 ? 8.392 7.012 -1.224 1.00 81.25 93 ILE A C 1
ATOM 758 O O . ILE A 1 93 ? 9.031 7.251 -0.207 1.00 81.25 93 ILE A O 1
ATOM 762 N N . GLU A 1 94 ? 8.146 7.944 -2.145 1.00 80.12 94 GLU A N 1
ATOM 763 C CA . GLU A 1 94 ? 8.619 9.333 -2.056 1.00 80.12 94 GLU A CA 1
ATOM 764 C C . GLU A 1 94 ? 7.896 10.134 -0.961 1.00 80.12 94 GLU A C 1
ATOM 766 O O . GLU A 1 94 ? 8.481 11.051 -0.392 1.00 80.12 94 GLU A O 1
ATOM 771 N N . LYS A 1 95 ? 6.660 9.755 -0.616 1.00 81.56 95 LYS A N 1
ATOM 772 C CA . LYS A 1 95 ? 5.904 10.338 0.501 1.00 81.56 95 LYS A CA 1
ATOM 773 C C . LYS A 1 95 ? 6.335 9.808 1.876 1.00 81.56 95 LYS A C 1
ATOM 775 O O . LYS A 1 95 ? 5.885 10.362 2.874 1.00 81.56 95 LYS A O 1
ATOM 780 N N . LEU A 1 96 ? 7.166 8.757 1.962 1.00 81.00 96 LEU A N 1
ATOM 781 C CA . LEU A 1 96 ? 7.594 8.219 3.260 1.00 81.00 96 LEU A CA 1
ATOM 782 C C . LEU A 1 96 ? 8.568 9.177 3.964 1.00 81.00 96 LEU A C 1
ATOM 784 O O . LEU A 1 96 ? 9.619 9.492 3.398 1.00 81.00 96 LEU A O 1
ATOM 788 N N . PRO A 1 97 ? 8.311 9.543 5.230 1.00 80.19 97 PRO A N 1
ATOM 789 C CA . PRO A 1 97 ? 9.247 10.336 6.017 1.00 80.19 97 PRO A CA 1
ATOM 790 C C . PRO A 1 97 ? 10.514 9.534 6.339 1.00 80.19 97 PRO A C 1
ATOM 792 O O . PRO A 1 97 ? 10.447 8.331 6.590 1.00 80.19 97 PRO A O 1
ATOM 795 N N . GLU A 1 98 ? 11.684 10.183 6.349 1.00 77.56 98 GLU A N 1
ATOM 796 C CA . GLU A 1 98 ? 12.977 9.553 6.703 1.00 77.56 98 GLU A CA 1
ATOM 797 C C . GLU A 1 98 ? 13.018 9.029 8.152 1.00 77.56 98 GLU A C 1
ATOM 799 O O . GLU A 1 98 ? 13.782 8.127 8.506 1.00 77.56 98 GLU A O 1
ATOM 804 N N . GLU A 1 99 ? 12.138 9.555 9.003 1.00 76.38 99 GLU A N 1
ATOM 805 C CA . GLU A 1 99 ? 12.045 9.199 10.411 1.00 76.38 99 GLU A CA 1
ATOM 806 C C . GLU A 1 99 ? 10.598 8.850 10.775 1.00 76.38 99 GLU A C 1
ATOM 808 O O . GLU A 1 99 ? 9.663 9.516 10.345 1.00 76.38 99 GLU A O 1
ATOM 813 N N . TRP A 1 100 ? 10.409 7.777 11.555 1.00 69.69 100 TRP A N 1
ATOM 814 C CA . TRP A 1 100 ? 9.075 7.269 11.917 1.00 69.69 100 TRP A CA 1
ATOM 815 C C . TRP A 1 100 ? 8.292 8.277 12.774 1.00 69.69 100 TRP A C 1
ATOM 817 O O . TRP A 1 100 ? 7.098 8.458 12.566 1.00 69.69 100 TRP A O 1
ATOM 827 N N . SER A 1 101 ? 8.959 8.880 13.764 1.00 75.12 101 SER A N 1
ATOM 828 C CA . SER A 1 101 ? 8.565 10.067 14.542 1.00 75.12 101 SER A CA 1
ATOM 829 C C . SER A 1 101 ? 9.495 10.207 15.753 1.00 75.12 101 SER A C 1
ATOM 831 O O . SER A 1 101 ? 9.950 9.204 16.309 1.00 75.12 101 SER A O 1
ATOM 833 N N . GLU A 1 102 ? 9.731 11.433 16.224 1.00 70.19 102 GLU A N 1
ATOM 834 C CA . GLU A 1 102 ? 10.547 11.701 17.425 1.00 70.19 102 GLU A CA 1
ATOM 835 C C . GLU A 1 102 ? 9.977 11.004 18.683 1.00 70.19 102 GLU A C 1
ATOM 837 O O . GLU A 1 102 ? 10.697 10.521 19.562 1.00 70.19 102 GLU A O 1
ATOM 842 N N . GLU A 1 103 ? 8.651 10.866 18.749 1.00 67.25 103 GLU A N 1
ATOM 843 C CA . GLU A 1 103 ? 7.960 10.187 19.847 1.00 67.25 103 GLU A CA 1
ATOM 844 C C . GLU A 1 103 ? 8.122 8.654 19.794 1.00 67.25 103 GLU A C 1
ATOM 846 O O . GLU A 1 103 ? 8.154 7.982 20.829 1.00 67.25 103 GLU A O 1
ATOM 851 N N . ALA A 1 104 ? 8.275 8.076 18.598 1.00 65.31 104 ALA A N 1
ATOM 852 C CA . ALA A 1 104 ? 8.559 6.652 18.434 1.00 65.31 104 ALA A CA 1
ATOM 853 C C . ALA A 1 104 ? 10.025 6.313 18.734 1.00 65.31 104 ALA A C 1
ATOM 855 O O . ALA A 1 104 ? 10.302 5.222 19.236 1.00 65.31 104 ALA A O 1
ATOM 856 N N . GLU A 1 105 ? 10.960 7.235 18.498 1.00 68.44 105 GLU A N 1
ATOM 857 C CA . GLU A 1 105 ? 12.363 7.051 18.887 1.00 68.44 105 GLU A CA 1
ATOM 858 C C . GLU A 1 105 ? 12.533 6.982 20.408 1.00 68.44 105 GLU A C 1
ATOM 860 O O . GLU A 1 105 ? 13.300 6.157 20.910 1.00 68.44 105 GLU A O 1
ATOM 865 N N . THR A 1 106 ? 11.759 7.780 21.148 1.00 73.56 106 THR A N 1
ATOM 866 C CA . THR A 1 106 ? 11.783 7.785 22.618 1.00 73.56 106 THR A CA 1
ATOM 867 C C . THR A 1 106 ? 11.040 6.594 23.228 1.00 73.56 106 THR A C 1
ATOM 869 O O . THR A 1 106 ? 11.539 5.981 24.173 1.00 73.56 106 THR A O 1
ATOM 872 N N . LYS A 1 107 ? 9.873 6.212 22.687 1.00 78.12 107 LYS A N 1
ATOM 873 C CA . LYS A 1 107 ? 9.064 5.093 23.211 1.00 78.12 107 LYS A CA 1
ATOM 874 C C . LYS A 1 107 ? 9.545 3.711 22.755 1.00 78.12 107 LYS A C 1
ATOM 876 O O . LYS A 1 107 ? 9.423 2.745 23.508 1.00 78.12 107 LYS A O 1
ATOM 881 N N . ALA A 1 108 ? 10.069 3.585 21.535 1.00 79.25 108 ALA A N 1
ATOM 882 C CA . ALA A 1 108 ? 10.422 2.302 20.925 1.00 79.25 108 ALA A CA 1
ATOM 883 C C . ALA A 1 108 ? 11.642 2.403 19.975 1.00 79.25 108 ALA A C 1
ATOM 885 O O . ALA A 1 108 ? 11.525 2.157 18.768 1.00 79.25 108 ALA A O 1
ATOM 886 N N . PRO A 1 109 ? 12.862 2.628 20.502 1.00 82.12 109 PRO A N 1
ATOM 887 C CA . PRO A 1 109 ? 14.056 2.887 19.685 1.00 82.12 109 PRO A CA 1
ATOM 888 C C . PRO A 1 109 ? 14.418 1.728 18.740 1.00 82.12 109 PRO A C 1
ATOM 890 O O . PRO A 1 109 ? 14.875 1.936 17.618 1.00 82.12 109 PRO A O 1
ATOM 893 N N . LYS A 1 110 ? 14.161 0.477 19.153 1.00 84.00 110 LYS A N 1
ATOM 894 C CA . LYS A 1 110 ? 14.412 -0.714 18.319 1.00 84.00 110 LYS A CA 1
ATOM 895 C C . LYS A 1 110 ? 13.517 -0.772 17.078 1.00 84.00 110 LYS A C 1
ATOM 897 O O . LYS A 1 110 ? 13.913 -1.365 16.080 1.00 84.00 110 LYS A O 1
ATOM 902 N N . GLN A 1 111 ? 12.299 -0.239 17.155 1.00 83.44 111 GLN A N 1
ATOM 903 C CA . GLN A 1 111 ? 11.358 -0.232 16.034 1.00 83.44 111 GLN A CA 1
ATOM 904 C C . GLN A 1 111 ? 11.676 0.922 15.080 1.00 83.44 111 GLN A C 1
ATOM 906 O O . GLN A 1 111 ? 11.711 0.702 13.872 1.00 83.44 111 GLN A O 1
ATOM 911 N N . ALA A 1 112 ? 12.040 2.090 15.616 1.00 84.56 112 ALA A N 1
ATOM 912 C CA . ALA A 1 112 ? 12.506 3.223 14.820 1.00 84.56 112 ALA A CA 1
ATOM 913 C C . ALA A 1 112 ? 13.779 2.896 14.012 1.00 84.56 112 ALA A C 1
ATOM 915 O O . ALA A 1 112 ? 13.845 3.174 12.816 1.00 84.56 112 ALA A O 1
ATOM 916 N N . ALA A 1 113 ? 14.760 2.211 14.617 1.00 86.19 113 ALA A N 1
ATOM 917 C CA . ALA A 1 113 ? 15.958 1.765 13.898 1.00 86.19 113 ALA A CA 1
ATOM 918 C C . ALA A 1 113 ? 15.622 0.796 12.748 1.00 86.19 113 ALA A C 1
ATOM 920 O O . ALA A 1 113 ? 16.117 0.951 11.631 1.00 86.19 113 ALA A O 1
ATOM 921 N N . LYS A 1 114 ? 14.723 -0.168 12.994 1.00 89.06 114 LYS A N 1
ATOM 922 C CA . LYS A 1 114 ? 14.253 -1.109 11.965 1.00 89.06 114 LYS A CA 1
ATOM 923 C C . LYS A 1 114 ? 13.538 -0.407 10.816 1.00 89.06 114 LYS A C 1
ATOM 925 O O . LYS A 1 114 ? 13.712 -0.811 9.671 1.00 89.06 114 LYS A O 1
ATOM 930 N N . TYR A 1 115 ? 12.750 0.625 11.104 1.00 87.94 115 TYR A N 1
ATOM 931 C CA . TYR A 1 115 ? 12.122 1.425 10.061 1.00 87.94 115 TYR A CA 1
ATOM 932 C C . TYR A 1 115 ? 13.156 2.100 9.168 1.00 87.94 115 TYR A C 1
ATOM 934 O O . TYR A 1 115 ? 13.114 1.901 7.958 1.00 87.94 115 TYR A O 1
ATOM 942 N N . LYS A 1 116 ? 14.130 2.803 9.761 1.00 87.44 116 LYS A N 1
ATOM 943 C CA . LYS A 1 116 ? 15.208 3.473 9.016 1.00 87.44 116 LYS A CA 1
ATOM 944 C C . LYS A 1 116 ? 15.962 2.489 8.113 1.00 87.44 116 LYS A C 1
ATOM 946 O O . LYS A 1 116 ? 16.266 2.797 6.963 1.00 87.44 116 LYS A O 1
ATOM 951 N N . GLU A 1 117 ? 16.230 1.275 8.593 1.00 91.38 117 GLU A N 1
ATOM 952 C CA . GLU A 1 117 ? 16.837 0.219 7.770 1.00 91.38 117 GLU A CA 1
ATOM 953 C C . GLU A 1 117 ? 15.944 -0.232 6.604 1.00 91.38 117 GLU A C 1
ATOM 955 O O . GLU A 1 117 ? 16.430 -0.407 5.485 1.00 91.38 117 GLU A O 1
ATOM 960 N N . LEU A 1 118 ? 14.651 -0.461 6.853 1.00 90.69 118 LEU A N 1
ATOM 961 C CA . LEU A 1 118 ? 13.706 -0.920 5.831 1.00 90.69 118 LEU A CA 1
ATOM 962 C C . LEU A 1 118 ? 13.426 0.155 4.784 1.00 90.69 118 LEU A C 1
ATOM 964 O O . LEU A 1 118 ? 13.366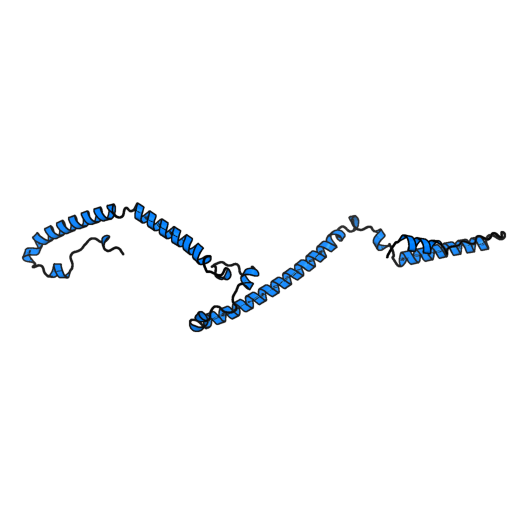 -0.161 3.598 1.00 90.69 118 LEU A O 1
ATOM 968 N N . GLN A 1 119 ? 13.318 1.411 5.200 1.00 88.81 119 GLN A N 1
ATOM 969 C CA . GLN A 1 119 ? 13.142 2.539 4.300 1.00 88.81 119 GLN A CA 1
ATOM 970 C C . GLN A 1 119 ? 14.339 2.685 3.358 1.00 88.81 119 GLN A C 1
ATOM 972 O O . GLN A 1 119 ? 14.154 2.748 2.145 1.00 88.81 119 GLN A O 1
ATOM 977 N N . LYS A 1 120 ? 15.571 2.641 3.884 1.00 90.00 120 LYS A N 1
ATOM 978 C CA . LYS A 1 120 ? 16.787 2.678 3.053 1.00 90.00 120 LYS A CA 1
ATOM 979 C C . LYS A 1 120 ? 16.799 1.555 2.016 1.00 90.00 120 LYS A C 1
ATOM 981 O O . LYS A 1 120 ? 17.086 1.798 0.846 1.00 90.00 120 LYS A O 1
ATOM 986 N N . LYS A 1 121 ? 16.422 0.337 2.422 1.00 91.44 121 LYS A N 1
ATOM 987 C CA . LYS A 1 121 ? 16.295 -0.808 1.504 1.00 91.44 121 LYS A CA 1
ATOM 988 C C . LYS A 1 121 ? 15.208 -0.591 0.448 1.00 91.44 121 LYS A C 1
ATOM 990 O O . LYS A 1 121 ? 15.408 -0.974 -0.701 1.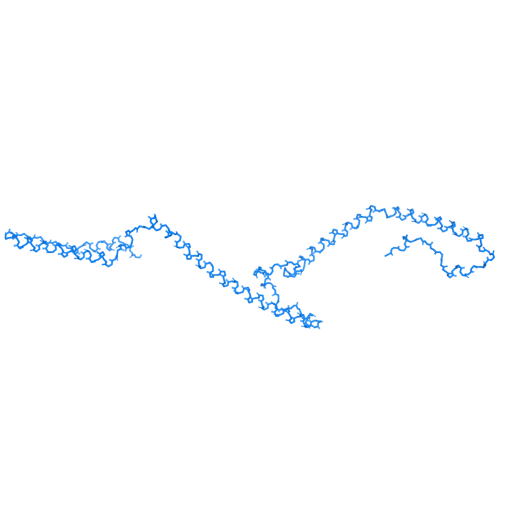00 91.44 121 LYS A O 1
ATOM 995 N N . LEU A 1 122 ? 14.069 0.001 0.812 1.00 90.25 122 LEU A N 1
ATOM 996 C CA . LEU A 1 122 ? 12.987 0.311 -0.128 1.00 90.25 122 LEU A CA 1
ATOM 997 C C . LEU A 1 122 ? 13.427 1.319 -1.189 1.00 90.25 122 LEU A C 1
ATOM 999 O O . LEU A 1 122 ? 13.177 1.086 -2.371 1.00 90.25 122 LEU A O 1
ATOM 1003 N N . VAL A 1 123 ? 14.116 2.388 -0.787 1.00 89.69 123 VAL A N 1
ATOM 1004 C CA . VAL A 1 123 ? 14.663 3.390 -1.714 1.00 89.69 123 VAL A CA 1
ATOM 1005 C C . VAL A 1 123 ? 15.675 2.742 -2.661 1.00 89.69 123 VAL A C 1
ATOM 1007 O O . VAL A 1 123 ? 15.514 2.828 -3.876 1.00 89.69 123 VAL A O 1
ATOM 1010 N N . GLU A 1 124 ? 16.627 1.968 -2.134 1.00 93.00 124 GLU A N 1
ATOM 1011 C CA . GLU A 1 124 ? 17.624 1.270 -2.955 1.00 93.00 124 GLU A CA 1
ATOM 1012 C C . GLU A 1 124 ? 16.980 0.307 -3.974 1.00 93.00 124 GLU A C 1
ATOM 1014 O O . GLU A 1 124 ? 17.368 0.252 -5.145 1.00 93.00 124 GLU A O 1
ATOM 1019 N N . LEU A 1 125 ? 15.972 -0.465 -3.554 1.00 93.12 125 LEU A N 1
ATOM 1020 C CA . LEU A 1 125 ? 15.237 -1.360 -4.450 1.00 93.12 125 LEU A CA 1
ATOM 1021 C C . LEU A 1 125 ? 14.420 -0.589 -5.494 1.00 93.12 125 LEU A C 1
ATOM 1023 O O . LEU A 1 125 ? 14.316 -1.041 -6.639 1.00 93.12 125 LEU A O 1
ATOM 1027 N N . ASN A 1 126 ? 13.855 0.562 -5.126 1.00 91.06 126 ASN A N 1
ATOM 1028 C CA . ASN A 1 126 ? 13.141 1.428 -6.055 1.00 91.06 126 ASN A CA 1
ATOM 1029 C C . ASN A 1 126 ? 14.081 1.968 -7.138 1.00 91.06 126 ASN A C 1
ATOM 1031 O O . ASN A 1 126 ? 13.732 1.906 -8.317 1.00 91.06 126 ASN A O 1
ATOM 1035 N N . ASP A 1 127 ? 15.286 2.394 -6.768 1.00 91.19 127 ASP A N 1
ATOM 1036 C CA . ASP A 1 127 ? 16.291 2.903 -7.705 1.00 91.19 127 ASP A CA 1
ATOM 1037 C C . ASP A 1 127 ? 16.775 1.811 -8.660 1.00 91.19 127 ASP A C 1
ATOM 1039 O O . ASP A 1 127 ? 16.778 1.994 -9.880 1.00 91.19 127 ASP A O 1
ATOM 1043 N N . ARG A 1 128 ? 17.077 0.613 -8.136 1.00 92.94 128 ARG A N 1
ATOM 1044 C CA . ARG A 1 128 ? 17.417 -0.556 -8.970 1.00 92.94 128 ARG A CA 1
ATOM 1045 C C . ARG A 1 128 ? 16.306 -0.880 -9.965 1.00 92.94 128 ARG A C 1
ATOM 1047 O O . ARG A 1 128 ? 16.575 -1.234 -11.113 1.00 92.94 128 ARG A O 1
ATOM 1054 N N . ARG A 1 129 ? 15.048 -0.747 -9.544 1.00 92.25 129 ARG A N 1
ATOM 1055 C CA . ARG A 1 129 ? 13.888 -0.957 -10.409 1.00 92.25 129 ARG A CA 1
ATOM 1056 C C . ARG A 1 129 ? 13.726 0.151 -11.451 1.00 92.25 129 ARG A C 1
ATOM 1058 O O . ARG A 1 129 ? 13.392 -0.180 -12.588 1.00 92.25 129 ARG A O 1
ATOM 1065 N N . LYS A 1 130 ? 13.948 1.423 -11.099 1.00 90.56 130 LYS A N 1
ATOM 1066 C CA . LYS A 1 130 ? 13.954 2.551 -12.049 1.00 90.56 130 LYS A CA 1
ATOM 1067 C C . LYS A 1 130 ? 15.014 2.306 -13.136 1.00 90.56 130 LYS A C 1
ATOM 1069 O O . LYS A 1 130 ? 14.660 2.242 -14.310 1.00 90.56 130 LYS A O 1
ATOM 1074 N N . ALA A 1 131 ? 16.245 1.965 -12.751 1.00 94.38 131 ALA A N 1
ATOM 1075 C CA . ALA A 1 131 ? 17.323 1.634 -13.690 1.00 94.38 131 ALA A CA 1
ATOM 1076 C C . ALA A 1 131 ? 17.007 0.413 -14.580 1.00 94.38 131 ALA A C 1
ATOM 1078 O O . ALA A 1 131 ? 17.303 0.400 -15.776 1.00 94.38 131 ALA A O 1
ATOM 1079 N N . ALA A 1 132 ? 16.383 -0.634 -14.026 1.00 94.25 132 ALA A N 1
ATOM 1080 C CA . ALA A 1 132 ? 15.964 -1.797 -14.811 1.00 94.25 132 ALA A CA 1
ATOM 1081 C C . ALA A 1 132 ? 14.868 -1.446 -15.834 1.00 94.25 132 ALA A C 1
ATOM 1083 O O . ALA A 1 132 ? 14.914 -1.927 -16.967 1.00 94.25 132 ALA A O 1
ATOM 1084 N N . LYS A 1 133 ? 13.908 -0.591 -15.457 1.00 93.38 133 LYS A N 1
ATOM 1085 C CA . LYS A 1 133 ? 12.876 -0.083 -16.372 1.00 93.38 133 LYS A CA 1
ATOM 1086 C C . LYS A 1 133 ? 13.484 0.752 -17.494 1.00 93.38 133 LYS A C 1
ATOM 1088 O O . LYS A 1 133 ? 13.113 0.545 -18.640 1.00 93.38 133 LYS A O 1
ATOM 1093 N N . GLU A 1 134 ? 14.443 1.623 -17.195 1.00 95.56 134 GLU A N 1
ATOM 1094 C CA . GLU A 1 134 ? 15.139 2.422 -18.212 1.00 95.56 134 GLU A CA 1
ATOM 1095 C C . GLU A 1 134 ? 15.866 1.544 -19.233 1.00 95.56 134 GLU A C 1
ATOM 1097 O O . GLU A 1 134 ? 15.711 1.743 -20.434 1.00 95.56 134 GLU A O 1
ATOM 1102 N N . ARG A 1 135 ? 16.591 0.512 -18.783 1.00 95.75 135 ARG A N 1
ATOM 1103 C CA . ARG A 1 135 ? 17.236 -0.462 -19.686 1.00 95.75 135 ARG A CA 1
ATOM 1104 C C . ARG A 1 135 ? 16.224 -1.192 -20.567 1.00 95.75 135 ARG A C 1
ATOM 1106 O O . ARG A 1 135 ? 16.470 -1.452 -21.744 1.00 95.75 135 ARG A O 1
ATOM 1113 N N . LEU A 1 136 ? 15.075 -1.536 -19.999 1.00 96.88 136 LEU A N 1
ATOM 1114 C CA . LEU A 1 136 ? 13.997 -2.188 -20.728 1.00 96.88 136 LEU A CA 1
ATOM 1115 C C . LEU A 1 136 ? 13.347 -1.240 -21.749 1.00 96.88 136 LEU A C 1
ATOM 1117 O O . LEU A 1 136 ? 13.068 -1.659 -22.866 1.00 96.88 136 LEU A O 1
ATOM 1121 N N . GLU A 1 137 ? 13.177 0.040 -21.431 1.00 96.12 137 GLU A N 1
ATOM 1122 C CA . GLU A 1 137 ? 12.700 1.031 -22.401 1.00 96.12 137 GLU A CA 1
ATOM 1123 C C . GLU A 1 137 ? 13.739 1.319 -23.494 1.00 96.12 137 GLU A C 1
ATOM 1125 O O . GLU A 1 137 ? 13.371 1.411 -24.660 1.00 96.12 137 GLU A O 1
ATOM 1130 N N . GLN A 1 138 ? 15.036 1.352 -23.172 1.00 95.00 138 GLN A N 1
ATOM 1131 C CA . GLN A 1 138 ? 16.112 1.462 -24.167 1.00 95.00 138 GLN A CA 1
ATOM 1132 C C . GLN A 1 138 ? 16.113 0.276 -25.137 1.00 95.00 138 GLN A C 1
ATOM 1134 O O . GLN A 1 138 ? 16.164 0.463 -26.351 1.00 95.00 138 GLN A O 1
ATOM 1139 N N . THR A 1 139 ? 16.016 -0.951 -24.619 1.00 95.62 139 THR A N 1
ATOM 1140 C CA . THR A 1 139 ? 15.958 -2.158 -25.461 1.00 95.62 139 THR A CA 1
ATOM 1141 C C . THR A 1 139 ? 14.667 -2.233 -26.270 1.00 95.62 139 THR A C 1
ATOM 1143 O O . THR A 1 139 ? 14.708 -2.628 -27.430 1.00 95.62 139 THR A O 1
ATOM 1146 N N . ARG A 1 140 ? 13.529 -1.789 -25.722 1.00 95.69 140 ARG A N 1
ATOM 1147 C CA . ARG A 1 140 ? 12.277 -1.648 -26.483 1.00 95.69 140 ARG A CA 1
ATOM 1148 C C . ARG A 1 140 ? 12.372 -0.585 -27.569 1.00 95.69 140 ARG A C 1
ATOM 1150 O O . ARG A 1 140 ? 11.864 -0.812 -28.658 1.00 95.69 140 ARG A O 1
ATOM 1157 N N . ALA A 1 141 ? 13.003 0.554 -27.299 1.00 94.94 141 ALA A N 1
ATOM 1158 C CA . ALA A 1 141 ? 13.221 1.598 -28.293 1.00 94.94 141 ALA A CA 1
ATOM 1159 C C . ALA A 1 141 ? 14.132 1.099 -29.423 1.00 94.94 141 ALA A C 1
ATOM 1161 O O . ALA A 1 141 ? 13.802 1.278 -30.591 1.00 94.94 141 ALA A O 1
ATOM 1162 N N . ALA A 1 142 ? 15.216 0.397 -29.084 1.00 93.38 142 ALA A N 1
ATOM 1163 C CA . ALA A 1 142 ? 16.072 -0.261 -30.067 1.00 93.38 142 ALA A CA 1
ATOM 1164 C C . ALA A 1 142 ? 15.301 -1.318 -30.870 1.00 93.38 142 ALA A C 1
ATOM 1166 O O . ALA A 1 142 ? 15.423 -1.361 -32.089 1.00 93.38 142 ALA A O 1
ATOM 1167 N N . LYS A 1 143 ? 14.448 -2.115 -30.213 1.00 92.12 143 LYS A N 1
ATOM 1168 C CA . LYS A 1 143 ? 13.582 -3.073 -30.902 1.00 92.12 143 LYS A CA 1
ATOM 1169 C C . LYS A 1 143 ? 12.629 -2.375 -31.878 1.00 92.12 143 LYS A C 1
ATOM 1171 O O . LYS A 1 143 ? 12.598 -2.764 -33.030 1.00 92.12 143 LYS A O 1
ATOM 1176 N N . ARG A 1 144 ? 11.956 -1.292 -31.476 1.00 91.50 144 ARG A N 1
ATOM 1177 C CA . ARG A 1 144 ? 11.090 -0.498 -32.372 1.00 91.50 144 ARG A CA 1
ATOM 1178 C C . ARG A 1 144 ? 11.819 0.027 -33.610 1.00 91.50 144 ARG A C 1
ATOM 1180 O O . ARG A 1 144 ? 11.203 0.172 -34.658 1.00 91.50 144 ARG A O 1
ATOM 1187 N N . LEU A 1 145 ? 13.113 0.331 -33.492 1.00 89.25 145 LEU A N 1
ATOM 1188 C CA . LEU A 1 145 ? 13.947 0.713 -34.635 1.00 89.25 145 LEU A CA 1
ATOM 1189 C C . LEU A 1 145 ? 14.326 -0.484 -35.514 1.00 89.25 145 LEU A C 1
ATOM 1191 O O . LEU A 1 145 ? 14.544 -0.293 -36.705 1.00 89.25 145 LEU A O 1
ATOM 1195 N N . LEU A 1 146 ? 14.412 -1.688 -34.940 1.00 87.69 146 LEU A N 1
ATOM 1196 C CA . LEU A 1 146 ? 14.670 -2.936 -35.659 1.00 87.69 146 LEU A CA 1
ATOM 1197 C C . LEU A 1 146 ? 13.410 -3.577 -36.256 1.00 87.69 146 LEU A C 1
ATOM 1199 O O . LEU A 1 146 ? 13.552 -4.319 -37.220 1.00 87.69 146 LEU A O 1
ATOM 1203 N N . ASP A 1 147 ? 12.210 -3.286 -35.743 1.00 86.69 147 ASP A N 1
ATOM 1204 C CA . ASP A 1 147 ? 10.942 -3.855 -36.230 1.00 86.69 147 ASP A CA 1
ATOM 1205 C C . ASP A 1 147 ? 10.783 -3.721 -37.770 1.00 86.69 147 ASP A C 1
ATOM 1207 O O . ASP A 1 147 ? 10.413 -4.703 -38.412 1.00 86.69 147 ASP A O 1
ATOM 1211 N N . PRO A 1 148 ? 11.138 -2.593 -38.428 1.00 82.44 148 PRO A N 1
ATOM 1212 C CA . PRO A 1 148 ? 11.088 -2.484 -39.894 1.00 82.44 148 PRO A CA 1
ATOM 1213 C C . PRO A 1 148 ? 12.115 -3.356 -40.635 1.00 82.44 148 PRO A C 1
ATOM 1215 O O . PRO A 1 148 ? 11.963 -3.608 -41.827 1.00 82.44 148 PRO A O 1
ATOM 1218 N N . PHE A 1 149 ? 13.176 -3.789 -39.953 1.00 75.00 149 PHE A N 1
ATOM 1219 C CA . PHE A 1 149 ? 14.234 -4.631 -40.512 1.00 75.00 149 PHE A CA 1
ATOM 1220 C C . PHE A 1 149 ? 13.988 -6.131 -40.289 1.00 75.00 149 PHE A C 1
ATOM 1222 O O . PHE A 1 149 ? 14.662 -6.931 -40.936 1.00 75.00 149 PHE A O 1
ATOM 1229 N N . GLU A 1 150 ? 13.042 -6.533 -39.425 1.00 75.56 150 GLU A N 1
ATOM 1230 C CA . GLU A 1 150 ? 12.660 -7.951 -39.270 1.00 75.56 150 GLU A CA 1
ATOM 1231 C C . GLU A 1 150 ? 12.150 -8.527 -40.607 1.00 75.56 150 GLU A C 1
ATOM 1233 O O . GLU A 1 150 ? 12.522 -9.639 -40.978 1.00 75.56 150 GLU A O 1
ATOM 1238 N N . ASP A 1 151 ? 11.443 -7.711 -41.397 1.00 70.62 151 ASP A N 1
ATOM 1239 C CA . ASP A 1 151 ? 11.018 -8.014 -42.768 1.00 70.62 151 ASP A CA 1
ATOM 1240 C C . ASP A 1 151 ? 11.837 -7.210 -43.798 1.00 70.62 151 ASP A C 1
ATOM 1242 O O . ASP A 1 151 ? 11.292 -6.496 -44.649 1.00 70.62 151 ASP A O 1
ATOM 1246 N N . ALA A 1 152 ? 13.171 -7.315 -43.729 1.00 62.75 152 ALA A N 1
ATOM 1247 C CA . ALA A 1 152 ? 14.098 -6.597 -44.614 1.00 62.75 152 ALA A CA 1
ATOM 1248 C C . ALA A 1 152 ? 13.810 -6.804 -46.115 1.00 62.75 152 ALA A C 1
ATOM 1250 O O . ALA A 1 152 ? 14.060 -5.908 -46.915 1.00 62.75 152 ALA A O 1
ATOM 1251 N N . SER A 1 153 ? 13.241 -7.952 -46.496 1.00 62.72 153 SER A N 1
ATOM 1252 C CA . SER A 1 153 ? 12.871 -8.261 -47.886 1.00 62.72 153 SER A CA 1
ATOM 1253 C C . SER A 1 153 ? 11.654 -7.483 -48.410 1.00 62.72 153 SER A C 1
ATOM 1255 O O . SER A 1 153 ? 11.492 -7.365 -49.621 1.00 62.72 153 SER A O 1
ATOM 1257 N N . LEU A 1 154 ? 10.807 -6.945 -47.523 1.00 63.91 154 LEU A N 1
ATOM 1258 C CA . LEU A 1 154 ? 9.591 -6.201 -47.877 1.00 63.91 154 LEU A CA 1
ATOM 1259 C C . LEU A 1 154 ? 9.737 -4.687 -47.659 1.00 63.91 154 LEU A C 1
ATOM 1261 O O . LEU A 1 154 ? 9.115 -3.909 -48.381 1.00 63.91 154 LEU A O 1
ATOM 1265 N N . HIS A 1 155 ? 10.549 -4.261 -46.684 1.00 58.91 155 HIS A N 1
ATOM 1266 C CA . HIS A 1 155 ? 10.595 -2.865 -46.225 1.00 58.91 155 HIS A CA 1
ATOM 1267 C C . HIS A 1 155 ? 11.902 -2.123 -46.531 1.00 58.91 155 HIS A C 1
ATOM 1269 O O . HIS A 1 155 ? 11.922 -0.891 -46.491 1.00 58.91 155 HIS A O 1
ATOM 1275 N N . VAL A 1 156 ? 12.992 -2.828 -46.852 1.00 64.75 156 VAL A N 1
ATOM 1276 C CA . VAL A 1 156 ? 14.281 -2.203 -47.173 1.00 64.75 156 VAL A CA 1
ATOM 1277 C C . VAL A 1 156 ? 14.501 -2.274 -48.679 1.00 64.75 156 VAL A C 1
ATOM 1279 O O . VAL A 1 156 ? 14.558 -3.349 -49.266 1.00 64.75 156 VAL A O 1
ATOM 1282 N N . GLN A 1 157 ? 14.635 -1.115 -49.325 1.00 62.69 157 GLN A N 1
ATOM 1283 C CA . GLN A 1 157 ? 15.037 -1.067 -50.729 1.00 62.69 157 GLN A CA 1
ATOM 1284 C C . GLN A 1 157 ? 16.471 -1.602 -50.848 1.00 62.69 157 GLN A C 1
ATOM 1286 O O . GLN A 1 157 ? 17.404 -0.981 -50.343 1.00 62.69 157 GLN A O 1
ATOM 1291 N N . GLU A 1 158 ? 16.653 -2.723 -51.545 1.00 60.72 158 GLU A N 1
ATOM 1292 C CA . GLU A 1 158 ? 17.957 -3.364 -51.802 1.00 60.72 158 GLU A CA 1
ATOM 1293 C C . GLU A 1 158 ? 18.993 -2.376 -52.381 1.00 60.72 158 GLU A C 1
ATOM 1295 O O . GLU A 1 158 ? 20.176 -2.409 -52.047 1.00 60.72 158 GLU A O 1
ATOM 1300 N N . ASN A 1 159 ? 18.511 -1.389 -53.142 1.00 59.59 159 ASN A N 1
ATOM 1301 C CA . ASN A 1 159 ? 19.317 -0.335 -53.753 1.00 59.59 159 ASN A CA 1
ATOM 1302 C C . ASN A 1 159 ? 19.899 0.693 -52.762 1.00 59.59 159 ASN A C 1
ATOM 1304 O O . ASN A 1 159 ? 20.701 1.526 -53.176 1.00 59.59 159 ASN A O 1
ATOM 1308 N N . LEU A 1 160 ? 19.517 0.695 -51.477 1.00 61.34 160 LEU A N 1
ATOM 1309 C CA . LEU A 1 160 ? 20.056 1.643 -50.487 1.00 61.34 160 LEU A CA 1
ATOM 1310 C C . LEU A 1 160 ? 21.441 1.230 -49.969 1.00 61.34 160 LEU A C 1
ATOM 1312 O O . LEU A 1 160 ? 22.240 2.093 -49.624 1.00 61.34 160 LEU A 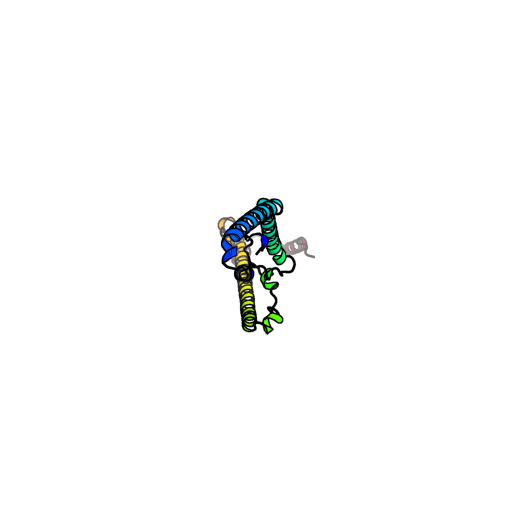O 1
ATOM 1316 N N . VAL A 1 161 ? 21.733 -0.075 -49.949 1.00 58.78 161 VAL A N 1
ATOM 1317 C CA . VAL A 1 161 ? 23.048 -0.617 -49.560 1.00 58.78 161 VAL A CA 1
ATOM 1318 C C . VAL A 1 161 ? 24.096 -0.335 -50.641 1.00 58.78 161 VAL A C 1
ATOM 1320 O O . VAL A 1 161 ? 25.281 -0.191 -50.349 1.00 58.78 161 VAL A O 1
ATOM 1323 N N . THR A 1 162 ? 23.663 -0.207 -51.895 1.00 60.41 162 THR A N 1
ATOM 1324 C CA . THR A 1 162 ? 24.548 0.081 -53.027 1.00 60.41 162 THR A CA 1
ATOM 1325 C C . THR A 1 162 ? 24.705 1.571 -53.311 1.00 60.41 162 THR A C 1
ATOM 1327 O O . THR A 1 162 ? 25.750 1.952 -53.838 1.00 60.41 162 THR A O 1
ATOM 1330 N N . LYS A 1 163 ? 23.721 2.406 -52.941 1.00 58.06 163 LYS A N 1
ATOM 1331 C CA . LYS A 1 163 ? 23.709 3.848 -53.225 1.00 58.06 163 LYS A CA 1
ATOM 1332 C C . LYS A 1 163 ? 24.762 4.584 -52.389 1.00 58.06 163 LYS A C 1
ATOM 1334 O O . LYS A 1 163 ? 24.659 4.643 -51.167 1.00 58.06 163 LYS A O 1
ATOM 1339 N N . ASN A 1 164 ? 25.750 5.174 -53.062 1.00 57.47 164 ASN A N 1
ATOM 1340 C CA . ASN A 1 164 ? 26.961 5.810 -52.517 1.00 57.47 164 ASN A CA 1
ATOM 1341 C C . ASN A 1 164 ? 28.028 4.846 -51.965 1.00 57.47 164 ASN A C 1
ATOM 1343 O O . ASN A 1 164 ? 28.921 5.276 -51.229 1.00 57.47 164 ASN A O 1
ATOM 1347 N N . SER A 1 165 ? 27.972 3.557 -52.306 1.00 74.44 165 SER A N 1
ATOM 1348 C CA . SER A 1 165 ? 29.023 2.613 -51.910 1.00 74.44 165 SER A CA 1
ATOM 1349 C C . SER A 1 165 ? 30.346 2.898 -52.642 1.00 74.44 165 SER A C 1
ATOM 1351 O O . SER A 1 165 ? 30.371 3.423 -53.759 1.00 74.44 165 SER A O 1
ATOM 1353 N N . GLU A 1 166 ? 31.477 2.521 -52.038 1.00 73.44 166 GLU A N 1
ATOM 1354 C CA . GLU A 1 166 ? 32.788 2.598 -52.707 1.00 73.44 166 GLU A CA 1
ATOM 1355 C C . GLU A 1 166 ? 32.806 1.791 -54.015 1.00 73.44 166 GLU A C 1
ATOM 1357 O O . GLU A 1 166 ? 33.457 2.192 -54.979 1.00 73.44 166 GLU A O 1
ATOM 1362 N N . MET A 1 167 ? 32.017 0.713 -54.074 1.00 76.50 167 MET A N 1
ATOM 1363 C CA . MET A 1 167 ? 31.807 -0.103 -55.267 1.00 76.50 167 MET A CA 1
ATOM 1364 C C . MET A 1 167 ? 31.118 0.677 -56.392 1.00 76.50 167 MET A C 1
ATOM 1366 O O . MET A 1 167 ? 31.562 0.591 -57.528 1.00 76.50 167 MET A O 1
ATOM 1370 N N . GLU A 1 168 ? 30.085 1.476 -56.108 1.00 77.25 168 GLU A N 1
ATOM 1371 C CA . GLU A 1 168 ? 29.434 2.322 -57.122 1.00 77.25 168 GLU A CA 1
ATOM 1372 C C . GLU A 1 168 ? 30.404 3.384 -57.666 1.00 77.25 168 GLU A C 1
ATOM 1374 O O . GLU A 1 168 ? 30.515 3.561 -58.878 1.00 77.25 168 GLU A O 1
ATOM 1379 N N . ARG A 1 169 ? 31.210 4.006 -56.792 1.00 78.75 169 ARG A N 1
ATOM 1380 C CA . ARG A 1 169 ? 32.263 4.958 -57.198 1.00 78.75 169 ARG A CA 1
ATOM 1381 C C . ARG A 1 169 ? 33.373 4.308 -58.025 1.00 78.75 169 ARG A C 1
ATOM 1383 O O . ARG A 1 169 ? 33.989 4.979 -58.854 1.00 78.75 169 ARG A O 1
ATOM 1390 N N . GLU A 1 170 ? 33.692 3.045 -57.760 1.00 83.81 170 GLU A N 1
ATOM 1391 C CA . GLU A 1 170 ? 34.656 2.278 -58.551 1.00 83.81 170 GLU A CA 1
ATOM 1392 C C . GLU A 1 170 ? 34.051 1.852 -59.894 1.00 83.81 170 GLU A C 1
ATOM 1394 O O . GLU A 1 170 ? 34.711 1.975 -60.919 1.00 83.81 170 GLU A O 1
ATOM 1399 N N . LEU A 1 171 ? 32.776 1.454 -59.924 1.00 83.44 171 LEU A N 1
ATOM 1400 C CA . LEU A 1 171 ? 32.049 1.147 -61.158 1.00 83.44 171 LEU A CA 1
ATOM 1401 C C . LEU A 1 171 ? 31.905 2.382 -62.057 1.00 83.44 171 LEU A C 1
ATOM 1403 O O . LEU A 1 171 ? 32.071 2.266 -63.268 1.00 83.44 171 LEU A O 1
ATOM 1407 N N . GLU A 1 172 ? 31.666 3.566 -61.494 1.00 82.94 172 GLU A N 1
ATOM 1408 C CA . GLU A 1 172 ? 31.660 4.835 -62.232 1.00 82.94 172 GLU A CA 1
ATOM 1409 C C . GLU A 1 172 ? 33.049 5.145 -62.819 1.00 82.94 172 GLU A C 1
ATOM 1411 O O . GLU A 1 172 ? 33.177 5.485 -63.996 1.00 82.94 172 GLU A O 1
ATOM 1416 N N . ARG A 1 173 ? 34.120 4.946 -62.034 1.00 85.62 173 ARG A N 1
ATOM 1417 C CA . ARG A 1 173 ? 35.506 5.084 -62.514 1.00 85.62 173 ARG A CA 1
ATOM 1418 C C . ARG A 1 173 ? 35.845 4.074 -63.605 1.00 85.62 173 ARG A C 1
ATOM 1420 O O . ARG A 1 173 ? 36.465 4.452 -64.597 1.00 85.62 173 ARG A O 1
ATOM 1427 N N . MET A 1 174 ? 35.399 2.827 -63.476 1.00 84.56 174 MET A N 1
ATOM 1428 C CA . MET A 1 174 ? 35.557 1.800 -64.505 1.00 84.56 174 MET A CA 1
ATOM 1429 C C . MET A 1 174 ? 34.761 2.127 -65.768 1.00 84.56 174 MET A C 1
ATOM 1431 O O . MET A 1 174 ? 35.288 1.939 -66.858 1.00 84.56 174 MET A O 1
ATOM 1435 N N . ARG A 1 175 ? 33.544 2.676 -65.660 1.00 84.81 175 ARG A N 1
ATOM 1436 C CA . ARG A 1 175 ? 32.767 3.155 -66.818 1.00 84.81 175 ARG A CA 1
ATOM 1437 C C . ARG A 1 175 ? 33.468 4.310 -67.524 1.00 84.81 175 ARG A C 1
ATOM 1439 O O . ARG A 1 175 ? 33.587 4.287 -68.743 1.00 84.81 175 ARG A O 1
ATOM 1446 N N . MET A 1 176 ? 34.001 5.275 -66.778 1.00 86.94 176 MET A N 1
ATOM 1447 C CA . MET A 1 176 ? 34.787 6.372 -67.351 1.00 86.94 176 MET A CA 1
ATOM 1448 C C . MET A 1 176 ? 36.074 5.880 -68.023 1.00 86.94 176 MET A C 1
ATOM 1450 O O . MET A 1 176 ? 36.419 6.338 -69.113 1.00 86.94 176 MET A O 1
ATOM 1454 N N . LEU A 1 177 ? 36.784 4.933 -67.402 1.00 88.00 177 LEU A N 1
ATOM 1455 C CA . LEU A 1 177 ? 37.963 4.307 -67.999 1.00 88.00 177 LEU A CA 1
ATOM 1456 C C . LEU A 1 177 ? 37.597 3.516 -69.255 1.00 88.00 177 LEU A C 1
ATOM 1458 O O . LEU A 1 177 ? 38.301 3.640 -70.247 1.00 88.00 177 LEU A O 1
ATOM 1462 N N . MET A 1 178 ? 36.493 2.769 -69.246 1.00 85.38 178 MET A N 1
ATOM 1463 C CA . MET A 1 178 ? 35.996 2.031 -70.407 1.00 85.38 178 MET A CA 1
ATOM 1464 C C . MET A 1 178 ? 35.642 2.979 -71.554 1.00 85.38 178 MET A C 1
ATOM 1466 O O . MET A 1 178 ? 36.130 2.766 -72.653 1.00 85.38 178 MET A O 1
ATOM 1470 N N . LEU A 1 179 ? 34.936 4.084 -71.296 1.00 84.88 179 LEU A N 1
ATOM 1471 C CA . LEU A 1 179 ? 34.657 5.113 -72.308 1.00 84.88 179 LEU A CA 1
ATOM 1472 C C . LEU A 1 179 ? 35.939 5.746 -72.868 1.00 84.88 179 LEU A C 1
ATOM 1474 O O . LEU A 1 179 ? 36.044 5.999 -74.067 1.00 84.88 179 LEU A O 1
ATOM 1478 N N . ARG A 1 180 ? 36.949 5.989 -72.023 1.00 83.50 180 ARG A N 1
ATOM 1479 C CA . ARG A 1 180 ? 38.253 6.500 -72.474 1.00 83.50 180 ARG A CA 1
ATOM 1480 C C . ARG A 1 180 ? 39.028 5.457 -73.281 1.00 83.50 180 ARG A C 1
ATOM 1482 O O . ARG A 1 180 ? 39.686 5.826 -74.249 1.00 83.50 180 ARG A O 1
ATOM 1489 N N . VAL A 1 181 ? 38.968 4.186 -72.893 1.00 87.56 181 VAL A N 1
ATOM 1490 C CA . VAL A 1 181 ? 39.607 3.073 -73.606 1.00 87.56 181 VAL A CA 1
ATOM 1491 C C . VAL A 1 181 ? 38.911 2.829 -74.942 1.00 87.56 181 VAL A C 1
ATOM 1493 O O . VAL A 1 181 ? 39.599 2.703 -75.945 1.00 87.56 181 VAL A O 1
ATOM 1496 N N . GLU A 1 182 ? 37.581 2.857 -74.993 1.00 80.31 182 GLU A N 1
ATOM 1497 C CA . GLU A 1 182 ? 36.801 2.802 -76.230 1.00 80.31 182 GLU A CA 1
ATOM 1498 C C . GLU A 1 182 ? 37.150 3.974 -77.142 1.00 80.31 182 GLU A C 1
ATOM 1500 O O . GLU A 1 182 ? 37.507 3.735 -78.288 1.00 80.31 182 GLU A O 1
ATOM 1505 N N . ARG A 1 183 ? 37.178 5.215 -76.630 1.00 76.19 183 ARG A N 1
ATOM 1506 C CA . ARG A 1 183 ? 37.590 6.395 -77.409 1.00 76.19 183 ARG A CA 1
ATOM 1507 C C . ARG A 1 183 ? 39.041 6.308 -77.889 1.00 76.19 183 ARG A C 1
ATOM 1509 O O . ARG A 1 183 ? 39.350 6.738 -78.996 1.00 76.19 183 ARG A O 1
ATOM 1516 N N . GLY A 1 184 ? 39.938 5.764 -77.069 1.00 74.19 184 GLY A N 1
ATOM 1517 C CA . GLY A 1 184 ? 41.333 5.524 -77.437 1.00 74.19 184 GLY A CA 1
ATOM 1518 C C . GLY A 1 184 ? 41.475 4.444 -78.510 1.00 74.19 184 GLY A C 1
ATOM 1519 O O . GLY A 1 184 ? 42.266 4.599 -79.432 1.00 74.19 184 GLY A O 1
ATOM 1520 N N . ILE A 1 185 ? 40.673 3.381 -78.440 1.00 77.12 185 ILE A N 1
ATOM 1521 C CA . ILE A 1 185 ? 40.648 2.291 -79.422 1.00 77.12 185 ILE A CA 1
ATOM 1522 C C . ILE A 1 185 ? 39.988 2.744 -80.730 1.00 77.12 185 ILE A C 1
ATOM 1524 O O . ILE A 1 185 ? 40.520 2.447 -81.797 1.00 77.12 185 ILE A O 1
ATOM 1528 N N . THR A 1 186 ? 38.898 3.514 -80.689 1.00 64.94 186 THR A N 1
ATOM 1529 C CA . THR A 1 186 ? 38.299 4.114 -81.892 1.00 64.94 186 THR A CA 1
ATOM 1530 C C . THR A 1 186 ? 39.205 5.184 -82.496 1.00 64.94 186 THR A C 1
ATOM 1532 O O . THR A 1 186 ? 39.291 5.276 -83.714 1.00 64.94 186 THR A O 1
ATOM 1535 N N . GLY A 1 187 ? 39.942 5.939 -81.675 1.00 58.75 187 GLY A N 1
ATOM 1536 C CA . GLY A 1 187 ? 40.944 6.907 -82.136 1.00 58.75 187 GLY A CA 1
ATOM 1537 C C . GLY A 1 187 ? 42.213 6.272 -82.721 1.00 58.75 187 GLY A C 1
ATOM 1538 O O . GLY A 1 187 ? 42.886 6.896 -83.530 1.00 58.75 187 GLY A O 1
ATOM 1539 N N . ILE A 1 188 ? 42.537 5.027 -82.353 1.00 56.88 188 ILE A N 1
ATOM 1540 C CA . ILE A 1 188 ? 43.657 4.260 -82.931 1.00 56.88 188 ILE A CA 1
ATOM 1541 C C . ILE A 1 188 ? 43.206 3.439 -84.155 1.00 56.88 188 ILE A C 1
ATOM 1543 O O . ILE A 1 188 ? 44.010 3.178 -85.047 1.00 56.88 188 ILE A O 1
ATOM 1547 N N . GLY A 1 189 ? 41.927 3.053 -84.229 1.00 52.09 189 GLY A N 1
ATOM 1548 C CA . GLY A 1 189 ? 41.329 2.354 -85.374 1.00 52.09 189 GLY A CA 1
ATOM 1549 C C . GLY A 1 189 ? 40.834 3.265 -86.505 1.00 52.09 189 GLY A C 1
ATOM 1550 O O . GLY A 1 189 ? 40.623 2.781 -87.613 1.00 52.09 189 GLY A O 1
ATOM 1551 N N . GLY A 1 190 ? 40.663 4.563 -86.245 1.00 46.31 190 GLY A N 1
ATOM 1552 C CA . GLY A 1 190 ? 40.281 5.578 -87.224 1.00 46.31 190 GLY A CA 1
ATOM 1553 C C . GLY A 1 190 ? 41.450 6.500 -87.536 1.00 46.31 190 GLY A C 1
ATOM 1554 O O . GLY A 1 190 ? 41.617 7.545 -86.916 1.00 46.31 190 GLY A O 1
ATOM 1555 N N . THR A 1 191 ? 42.273 6.123 -88.510 1.00 50.09 191 THR A N 1
ATOM 1556 C CA . THR A 1 191 ? 43.017 7.136 -89.267 1.00 50.09 191 THR A CA 1
ATOM 1557 C C . THR A 1 191 ? 41.982 7.949 -90.053 1.00 50.09 191 THR A C 1
ATOM 1559 O O . THR A 1 191 ? 41.103 7.332 -90.645 1.00 50.09 191 THR A O 1
ATOM 1562 N N . SER A 1 192 ? 42.118 9.282 -90.022 1.00 44.81 192 SER A N 1
ATOM 1563 C CA . SER A 1 192 ? 41.265 10.336 -90.619 1.00 44.81 192 SER A CA 1
ATOM 1564 C C . SER A 1 192 ? 39.869 10.512 -90.000 1.00 44.81 192 SER A C 1
ATOM 1566 O O . SER A 1 192 ? 38.949 9.770 -90.317 1.00 44.81 192 SER A O 1
ATOM 1568 N N . ASP A 1 193 ? 39.694 11.491 -89.110 1.00 38.41 193 ASP A N 1
ATOM 1569 C CA . ASP A 1 193 ? 39.330 12.855 -89.523 1.00 38.41 193 ASP A CA 1
ATOM 1570 C C . ASP A 1 193 ? 39.416 13.826 -88.333 1.00 38.41 193 ASP A C 1
ATOM 1572 O O . ASP A 1 193 ? 39.070 13.503 -87.195 1.00 38.41 193 ASP A O 1
ATOM 1576 N N . GLU A 1 194 ? 39.974 15.001 -88.615 1.00 49.84 194 GLU A N 1
ATOM 1577 C CA . GLU A 1 194 ? 39.957 16.181 -87.759 1.00 49.84 194 GLU A CA 1
ATOM 1578 C C . GLU A 1 194 ? 38.504 16.634 -87.590 1.00 49.84 194 GLU A C 1
ATOM 1580 O O . GLU A 1 194 ? 37.909 17.121 -88.541 1.00 49.84 194 GLU A O 1
ATOM 1585 N N . ASP A 1 195 ? 37.943 16.488 -86.392 1.00 41.03 195 ASP A N 1
ATOM 1586 C CA . ASP A 1 195 ? 36.800 17.290 -85.958 1.00 41.03 195 ASP A CA 1
ATOM 1587 C C . ASP A 1 195 ? 36.921 17.544 -84.451 1.00 41.03 195 ASP A C 1
ATOM 1589 O O . ASP A 1 195 ? 36.765 16.654 -83.604 1.00 41.03 195 ASP A O 1
ATOM 1593 N N . ASP A 1 196 ? 37.251 18.796 -84.137 1.00 49.59 196 ASP A N 1
ATOM 1594 C CA . ASP A 1 196 ? 37.156 19.398 -82.815 1.00 49.59 196 ASP A CA 1
ATOM 1595 C C . ASP A 1 196 ? 35.734 19.210 -82.269 1.00 49.59 196 ASP A C 1
ATOM 1597 O O . ASP A 1 196 ? 34.778 19.855 -82.695 1.00 49.59 196 ASP A O 1
ATOM 1601 N N . MET A 1 197 ? 35.596 18.346 -81.266 1.00 47.47 197 MET A N 1
ATOM 1602 C CA . MET A 1 197 ? 34.486 18.420 -80.322 1.00 47.47 197 MET A CA 1
ATOM 1603 C C . MET A 1 197 ? 35.057 18.660 -78.930 1.00 47.47 197 MET A C 1
ATOM 1605 O O . MET A 1 197 ? 35.295 17.730 -78.152 1.00 47.47 197 MET A O 1
ATOM 1609 N N . GLU A 1 198 ? 35.299 19.940 -78.660 1.00 45.88 198 GLU A N 1
ATOM 1610 C CA . GLU A 1 198 ? 35.497 20.514 -77.335 1.00 45.88 198 GLU A CA 1
ATOM 1611 C C . GLU A 1 198 ? 34.190 20.309 -76.545 1.00 45.88 198 GLU A C 1
ATOM 1613 O O . GLU A 1 198 ? 33.178 20.961 -76.793 1.00 45.88 198 GLU A O 1
ATOM 1618 N N . ILE A 1 199 ? 34.156 19.308 -75.658 1.00 45.25 199 ILE A N 1
ATOM 1619 C CA . ILE A 1 199 ? 33.016 19.095 -74.758 1.00 45.25 199 ILE A CA 1
ATOM 1620 C C . ILE A 1 199 ? 33.304 19.869 -73.471 1.00 45.25 199 ILE A C 1
ATOM 1622 O O . ILE A 1 199 ? 34.037 19.394 -72.599 1.00 45.25 199 ILE A O 1
ATOM 1626 N N . ASP A 1 200 ? 32.721 21.061 -73.370 1.00 49.03 200 ASP A N 1
ATOM 1627 C CA . ASP A 1 200 ? 32.721 21.892 -72.168 1.00 49.03 200 ASP A CA 1
ATOM 1628 C C . ASP A 1 200 ? 31.939 21.208 -71.034 1.00 49.03 200 ASP A C 1
ATOM 1630 O O . ASP A 1 200 ? 30.710 21.226 -70.977 1.00 49.03 200 ASP A O 1
ATOM 1634 N N . PHE A 1 201 ? 32.659 20.606 -70.085 1.00 50.41 201 PHE A N 1
ATOM 1635 C CA . PHE A 1 201 ? 32.084 20.052 -68.851 1.00 50.41 201 PHE A CA 1
ATOM 1636 C C . PHE A 1 201 ? 32.130 21.029 -67.662 1.00 50.41 201 PHE A C 1
ATOM 1638 O O . PHE A 1 201 ? 31.796 20.648 -66.543 1.00 50.41 201 PHE A O 1
ATOM 1645 N N . ALA A 1 202 ? 32.537 22.286 -67.862 1.00 49.78 202 ALA A N 1
ATOM 1646 C CA . ALA A 1 202 ? 32.795 23.211 -66.756 1.00 49.78 202 ALA A CA 1
ATOM 1647 C C . ALA A 1 202 ? 31.561 23.987 -66.243 1.00 49.78 202 ALA A C 1
ATOM 1649 O O . ALA A 1 202 ? 31.656 24.637 -65.200 1.00 49.78 202 ALA A O 1
ATOM 1650 N N . GLU A 1 203 ? 30.410 23.933 -66.923 1.00 49.25 203 GLU A N 1
ATOM 1651 C CA . GLU A 1 203 ? 29.287 24.841 -66.619 1.00 49.25 203 GLU A CA 1
ATOM 1652 C C . GLU A 1 203 ? 28.131 24.197 -65.826 1.00 49.25 203 GLU A C 1
ATOM 1654 O O . GLU A 1 203 ? 27.431 24.878 -65.076 1.00 49.25 203 GLU A O 1
ATOM 1659 N N . ASN A 1 204 ? 27.980 22.869 -65.870 1.00 49.94 204 ASN A N 1
ATOM 1660 C CA . ASN A 1 204 ? 26.795 22.196 -65.310 1.00 49.94 204 ASN A CA 1
ATOM 1661 C C . ASN A 1 204 ? 26.850 21.966 -63.780 1.00 49.94 204 ASN A C 1
ATOM 1663 O O . ASN A 1 204 ? 25.827 21.719 -63.137 1.00 49.94 204 ASN A O 1
ATOM 1667 N N . ASP A 1 205 ? 28.032 22.085 -63.167 1.00 50.56 205 ASP A N 1
ATOM 1668 C CA . ASP A 1 205 ? 28.196 21.909 -61.716 1.00 50.56 205 ASP A CA 1
ATOM 1669 C C . ASP A 1 205 ? 27.891 23.193 -60.925 1.00 50.56 205 ASP A C 1
ATOM 1671 O O . ASP A 1 205 ? 27.513 23.128 -59.754 1.00 50.56 205 ASP A O 1
ATOM 1675 N N . ARG A 1 206 ? 27.987 24.375 -61.554 1.00 50.12 206 ARG A N 1
ATOM 1676 C CA . ARG A 1 206 ? 27.669 25.654 -60.893 1.00 50.12 206 ARG A CA 1
ATOM 1677 C C . ARG A 1 206 ? 26.167 25.921 -60.810 1.00 50.12 206 ARG A C 1
ATOM 1679 O O . ARG A 1 206 ? 25.707 26.423 -59.786 1.00 50.12 206 ARG A O 1
ATOM 1686 N N . GLU A 1 207 ? 25.392 25.537 -61.822 1.00 54.66 207 GLU A N 1
ATOM 1687 C CA . GLU A 1 207 ? 23.935 25.741 -61.812 1.00 54.66 207 GLU A CA 1
ATOM 1688 C C . GLU A 1 207 ? 23.212 24.802 -60.837 1.00 54.66 207 GLU A C 1
ATOM 1690 O O . GLU A 1 207 ? 22.269 25.218 -60.160 1.00 54.66 207 GLU A O 1
ATOM 1695 N N . LYS A 1 208 ? 23.693 23.563 -60.661 1.00 53.72 208 LYS A N 1
ATOM 1696 C CA . LYS A 1 208 ? 23.107 22.627 -59.686 1.00 53.72 208 LYS A CA 1
ATOM 1697 C C . LYS A 1 208 ? 23.335 23.038 -58.231 1.00 53.72 208 LYS A C 1
ATOM 1699 O O . LYS A 1 208 ? 22.476 22.768 -57.396 1.00 53.72 208 LYS A O 1
ATOM 1704 N N . LEU A 1 209 ? 24.441 23.719 -57.922 1.00 52.31 209 LEU A N 1
ATOM 1705 C CA . LEU A 1 209 ? 24.685 24.259 -56.579 1.00 52.31 209 LEU A CA 1
ATOM 1706 C C . LEU A 1 209 ? 23.833 25.506 -56.291 1.00 52.31 209 LEU A C 1
ATOM 1708 O O . LEU A 1 209 ? 23.410 25.699 -55.153 1.00 52.31 209 LEU A O 1
ATOM 1712 N N . ALA A 1 210 ? 23.511 26.308 -57.312 1.00 53.91 210 ALA A N 1
ATOM 1713 C CA . ALA A 1 210 ? 22.593 27.442 -57.180 1.00 53.91 210 ALA A CA 1
ATOM 1714 C C . ALA A 1 210 ? 21.118 27.006 -57.049 1.00 53.91 210 ALA A C 1
ATOM 1716 O O . ALA A 1 210 ? 20.344 27.652 -56.343 1.00 53.91 210 ALA A O 1
ATOM 1717 N N . ALA A 1 211 ? 20.731 25.883 -57.664 1.00 55.06 211 ALA A N 1
ATOM 1718 C CA . ALA A 1 211 ? 19.367 25.353 -57.606 1.00 55.06 211 ALA A CA 1
ATOM 1719 C C . ALA A 1 211 ? 18.982 24.702 -56.257 1.00 55.06 211 ALA A C 1
ATOM 1721 O O . ALA A 1 211 ? 17.804 24.425 -56.038 1.00 55.06 211 ALA A O 1
ATOM 1722 N N . ILE A 1 212 ? 19.941 24.463 -55.349 1.00 56.56 212 ILE A N 1
ATOM 1723 C CA . ILE A 1 212 ? 19.700 23.799 -54.050 1.00 56.56 212 ILE A CA 1
ATOM 1724 C C . ILE A 1 212 ? 19.487 24.790 -52.891 1.00 56.56 212 ILE A C 1
ATOM 1726 O O . ILE A 1 212 ? 19.191 24.353 -51.787 1.00 56.56 212 ILE A O 1
ATOM 1730 N N . GLY A 1 213 ? 19.525 26.108 -53.131 1.00 49.97 213 GLY A N 1
ATOM 1731 C CA . GLY A 1 213 ? 18.926 27.109 -52.234 1.00 49.97 213 GLY A CA 1
ATOM 1732 C C . GLY A 1 213 ? 19.137 26.859 -50.735 1.00 49.97 213 GLY A C 1
ATOM 1733 O O . GLY A 1 213 ? 18.169 26.646 -50.010 1.00 49.97 213 GLY A O 1
ATOM 1734 N N . ILE A 1 214 ? 20.390 26.877 -50.275 1.00 44.09 214 ILE A N 1
ATOM 1735 C CA . ILE A 1 214 ? 20.705 26.976 -48.848 1.00 44.09 214 ILE A CA 1
ATOM 1736 C C . ILE A 1 214 ? 21.282 28.368 -48.615 1.00 44.09 214 ILE A C 1
ATOM 1738 O O . ILE A 1 214 ? 22.432 28.642 -48.956 1.00 44.09 214 ILE A O 1
ATOM 1742 N N . ASN A 1 215 ? 20.440 29.230 -48.056 1.00 44.41 215 ASN A N 1
ATOM 1743 C CA . ASN A 1 215 ? 20.845 30.329 -47.193 1.00 44.41 215 ASN A CA 1
ATOM 1744 C C . ASN A 1 215 ? 20.207 30.062 -45.828 1.00 44.41 215 ASN A C 1
ATOM 1746 O O . ASN A 1 215 ? 19.017 29.667 -45.834 1.00 44.41 215 ASN A O 1
#

Foldseek 3Di:
DDPLVDQDDDDPVVVVVDDPVVCPVVVVVVVVVSVVVNVVSVVVCCVVPPVVNVVVVVVVVVVCVVVVLVCVCPVPNQVLNPPPRDLLDVVSLVSDDLFPDPVCCVVPVPVRVVVNVVSVVSVVVNVVVVVVVVVVVVVVVVVVVCVQVVPCVVRPDPCVVVVPDPVVVVVVVVVVVVVVVVVVVVVVVDDDDDDDDPDPPPPPVVVVVVVVDDD

Radius of gyration: 51.37 Å; chains: 1; bounding box: 88×49×153 Å

Sequence (215 aa):
MDPLSQPIQPSHDWQASISEEENTLRQRAIDEALFKLNTTLKQHNKLSYPPQAQRHVAEQIDRLYWAAGERDVNVNGEEWSEKGADYRLAENIEKLPEEWSEEAETKAPKQAAKYKELQKKLVELNDRRKAAKERLEQTRAAKRLLDPFEDASLHVQENLVTKNSEMERELERMRMLMLRVERGITGIGGTSDEDDMEIDFAENDREKLAAIGIN